Protein AF-B7B9P6-F1 (afdb_monomer_lite)

Radius of gyration: 25.32 Å; chains: 1; bounding box: 62×41×67 Å

Foldseek 3Di:
DPDCPDLLNQFPDKDKDKDFDADCPPDGGDTLDIDMDIDRHNDDDDPVVVCVPCVVVRCVCPPPNDDPDDFDKAKDKDKWFDQQFDADQAQRQFTQAGDDPGLCVVLPHGGGKGFQAKALFGRRDHPVQLVVLQVVLCVVCVVQFDPVQFAAHPVGRRGDTHGDPVCLVVLCVSLPPRSSSNRVLLGVCCDCSNPVVNPNKMWTFIDDPNDTDITIGRTDMDIDIDMDGD

pLDDT: mean 94.24, std 8.22, range [41.72, 98.62]

InterPro domains:
  IPR036034 PDZ superfamily [G3DSA:2.30.42.10] (94-151)
  IPR036034 PDZ superfamily [SSF50156] (81-135)
  IPR041489 PDZ domain 6 [PF17820] (95-131)

Sequence (230 aa):
FLNSMSAEAEAEYLLQFGFRLIDQRDVPGRILWECEANELLEDSYRLDEYARIHAPLMCMQYPYVKYQRNVPFKVNQKTYNYTGLSYDIDRMEQIADVDKNSPAYAAGLRPRDIVEKINDQKMNYTAEEFSSAYKGFITNTMKYRDPKTQFTDANGFRRCMFWDTFKYPQVADAIQKSGNKAAYSYLYYYAPYINPSGNNACTFDIKRGKNKMEIIVRPTIRRSVTVEVK

Structure (mmCIF, N/CA/C/O backbone):
data_AF-B7B9P6-F1
#
_entry.id   AF-B7B9P6-F1
#
loop_
_atom_site.group_PDB
_atom_site.id
_atom_site.type_symbol
_atom_site.label_atom_id
_atom_site.label_alt_id
_atom_site.label_comp_id
_atom_site.label_asym_id
_atom_site.label_entity_id
_atom_site.label_seq_id
_atom_site.pdbx_PDB_ins_code
_atom_site.Cartn_x
_atom_site.Cartn_y
_atom_site.Cartn_z
_atom_site.occupancy
_atom_site.B_iso_or_equiv
_atom_site.auth_seq_id
_atom_site.auth_comp_id
_atom_site.auth_asym_id
_atom_site.auth_atom_id
_atom_site.pdbx_PDB_model_num
ATOM 1 N N . PHE A 1 1 ? 33.823 19.425 -31.698 1.00 41.72 1 PHE A N 1
ATOM 2 C CA . PHE A 1 1 ? 33.997 19.732 -30.269 1.00 41.72 1 PHE A CA 1
ATOM 3 C C . PHE A 1 1 ? 32.646 19.558 -29.604 1.00 41.72 1 PHE A C 1
ATOM 5 O O . PHE A 1 1 ? 31.729 20.297 -29.939 1.00 41.72 1 PHE A O 1
ATOM 12 N N . LEU A 1 2 ? 32.491 18.503 -28.799 1.00 45.19 2 LEU A N 1
ATOM 13 C CA . LEU A 1 2 ? 31.266 18.251 -28.037 1.00 45.19 2 LEU A CA 1
ATOM 14 C C . LEU A 1 2 ? 31.095 19.369 -27.002 1.00 45.19 2 LEU A C 1
ATOM 16 O O . LEU A 1 2 ? 32.070 19.830 -26.411 1.00 45.19 2 LEU A O 1
ATOM 20 N N . ASN A 1 3 ? 29.865 19.851 -26.864 1.00 43.94 3 ASN A N 1
ATOM 21 C CA . ASN A 1 3 ? 29.506 20.941 -25.969 1.00 43.94 3 ASN A CA 1
ATOM 22 C C . ASN A 1 3 ? 29.810 20.507 -24.522 1.00 43.94 3 ASN A C 1
ATOM 24 O O . ASN A 1 3 ? 29.295 19.480 -24.078 1.00 43.94 3 ASN A O 1
ATOM 28 N N . SER A 1 4 ? 30.633 21.264 -23.792 1.00 52.75 4 SER A N 1
ATOM 29 C CA . SER A 1 4 ? 31.159 20.917 -22.455 1.00 52.75 4 SER A CA 1
ATOM 30 C C . SER A 1 4 ? 30.115 20.945 -21.322 1.00 52.75 4 SER A C 1
ATOM 32 O O . SER A 1 4 ? 30.475 21.050 -20.157 1.00 52.75 4 SER A O 1
ATOM 34 N N . MET A 1 5 ? 28.827 20.915 -21.667 1.00 55.34 5 MET A N 1
ATOM 35 C CA . MET A 1 5 ? 27.665 20.875 -20.769 1.00 55.34 5 MET A CA 1
ATOM 36 C C . MET A 1 5 ? 26.627 19.843 -21.251 1.00 55.34 5 MET A C 1
ATOM 38 O O . MET A 1 5 ? 25.428 19.999 -21.029 1.00 55.34 5 MET A O 1
ATOM 42 N N . SER A 1 6 ? 27.055 18.834 -22.011 1.00 65.88 6 SER A N 1
ATOM 43 C CA . SER A 1 6 ? 26.184 17.722 -22.404 1.00 65.88 6 SER A CA 1
ATOM 44 C C . SER A 1 6 ? 26.295 16.601 -21.374 1.00 65.88 6 SER A C 1
ATOM 46 O O . SER A 1 6 ? 27.388 16.340 -20.887 1.00 65.88 6 SER A O 1
ATOM 48 N N . ALA A 1 7 ? 25.188 15.915 -21.068 1.00 66.81 7 ALA A N 1
ATOM 49 C CA . ALA A 1 7 ? 25.194 14.742 -20.184 1.00 66.81 7 ALA A CA 1
ATOM 50 C C . ALA A 1 7 ? 26.175 13.651 -20.669 1.00 66.81 7 ALA A C 1
ATOM 52 O O . ALA A 1 7 ? 26.731 12.904 -19.876 1.00 66.81 7 ALA A O 1
ATOM 53 N N . GLU A 1 8 ? 26.442 13.606 -21.978 1.00 72.94 8 GLU A N 1
ATOM 54 C CA . GLU A 1 8 ? 27.458 12.746 -22.595 1.00 72.94 8 GLU A CA 1
ATOM 55 C C . GLU A 1 8 ? 28.895 13.102 -22.178 1.00 72.94 8 GLU A C 1
ATOM 57 O O . GLU A 1 8 ? 29.759 12.234 -22.192 1.00 72.94 8 GLU A O 1
ATOM 62 N N . ALA A 1 9 ? 29.168 14.360 -21.816 1.00 76.44 9 ALA A N 1
ATOM 63 C CA . ALA A 1 9 ? 30.475 14.806 -21.332 1.00 76.44 9 ALA A CA 1
ATOM 64 C C . ALA A 1 9 ? 30.681 14.548 -19.828 1.00 76.44 9 ALA A C 1
ATOM 66 O O . ALA A 1 9 ? 31.818 14.593 -19.365 1.00 76.44 9 ALA A O 1
ATOM 67 N N . GLU A 1 10 ? 29.599 14.303 -19.082 1.00 81.44 10 GLU A N 1
ATOM 68 C CA . GLU A 1 10 ? 29.623 13.974 -17.648 1.00 81.44 10 GLU A CA 1
ATOM 69 C C . GLU A 1 10 ? 29.669 12.457 -17.394 1.00 81.44 10 GLU A C 1
ATOM 71 O O . GLU A 1 10 ? 30.027 12.030 -16.301 1.00 81.44 10 GLU A O 1
ATOM 76 N N . ALA A 1 11 ? 29.342 11.638 -18.398 1.00 85.69 11 ALA A N 1
ATOM 77 C CA . ALA A 1 11 ? 29.362 10.184 -18.294 1.00 85.69 11 ALA A CA 1
ATOM 78 C C . ALA A 1 11 ? 30.788 9.626 -18.428 1.00 85.69 11 ALA A C 1
ATOM 80 O O . ALA A 1 11 ? 31.428 9.779 -19.470 1.00 85.69 11 ALA A O 1
ATOM 81 N N . GLU A 1 12 ? 31.271 8.922 -17.404 1.00 91.19 12 GLU A N 1
ATOM 82 C CA . GLU A 1 12 ? 32.561 8.222 -17.468 1.00 91.19 12 GLU A CA 1
ATOM 83 C C . GLU A 1 12 ? 32.474 6.933 -18.301 1.00 91.19 12 GLU A C 1
ATOM 85 O O . GLU A 1 12 ? 33.450 6.535 -18.943 1.00 91.19 12 GLU A O 1
ATOM 90 N N . TYR A 1 13 ? 31.298 6.292 -18.328 1.00 91.69 13 TYR A N 1
ATOM 91 C CA . TYR A 1 13 ? 31.066 5.034 -19.035 1.00 91.69 13 TYR A CA 1
ATOM 92 C C . TYR A 1 13 ? 29.800 5.085 -19.899 1.00 91.69 13 TYR A C 1
ATOM 94 O O . TYR A 1 13 ? 28.805 5.729 -19.564 1.00 91.69 13 TYR A O 1
ATOM 102 N N . LEU A 1 14 ? 29.831 4.335 -21.003 1.00 94.06 14 LEU A N 1
ATOM 103 C CA . LEU A 1 14 ? 28.687 4.094 -21.881 1.00 94.06 14 LEU A CA 1
ATOM 104 C C . LEU A 1 14 ? 28.316 2.612 -21.820 1.00 94.06 14 LEU A C 1
ATOM 106 O O . LEU A 1 14 ? 29.174 1.753 -22.047 1.00 94.06 14 LEU A O 1
ATOM 110 N N . LEU A 1 15 ? 27.046 2.307 -21.550 1.00 95.31 15 LEU A N 1
ATOM 111 C CA . LEU A 1 15 ? 26.526 0.939 -21.572 1.00 95.31 15 LEU A CA 1
ATOM 112 C C . LEU A 1 15 ? 25.475 0.801 -22.669 1.00 95.31 15 LEU A C 1
ATOM 114 O O . LEU A 1 15 ? 24.472 1.507 -22.674 1.00 95.31 15 LEU A O 1
ATOM 118 N N . GLN A 1 16 ? 25.695 -0.153 -23.574 1.00 96.62 16 GLN A N 1
ATOM 119 C CA . GLN A 1 16 ? 24.722 -0.556 -24.585 1.00 96.62 16 GLN A CA 1
ATOM 120 C C . GLN A 1 16 ? 24.288 -2.000 -24.325 1.00 96.62 16 GLN A C 1
ATOM 122 O O . GLN A 1 16 ? 25.118 -2.904 -24.203 1.00 96.62 16 GLN A O 1
ATOM 127 N N . PHE A 1 17 ? 22.979 -2.222 -24.255 1.00 97.50 17 PHE A N 1
ATOM 128 C CA . PHE A 1 17 ? 22.387 -3.549 -24.116 1.00 97.50 17 PHE A CA 1
ATOM 129 C C . PHE A 1 17 ? 21.181 -3.679 -25.038 1.00 97.50 17 PHE A C 1
ATOM 131 O O . PHE A 1 17 ? 20.238 -2.901 -24.950 1.00 97.50 17 PHE A O 1
ATOM 138 N N . GLY A 1 18 ? 21.171 -4.695 -25.896 1.00 96.81 18 GLY A N 1
ATOM 139 C CA . GLY A 1 18 ? 20.055 -4.926 -26.800 1.00 96.81 18 GLY A CA 1
ATOM 140 C C . GLY A 1 18 ? 19.931 -6.378 -27.219 1.00 96.81 18 GLY A C 1
ATOM 141 O O . GLY A 1 18 ? 20.883 -7.157 -27.143 1.00 96.81 18 GLY A O 1
ATOM 142 N N . PHE A 1 19 ? 18.735 -6.748 -27.661 1.00 96.50 19 PHE A N 1
ATOM 143 C CA . PHE A 1 19 ? 18.470 -8.067 -28.219 1.00 96.50 19 PHE A CA 1
ATOM 144 C C . PHE A 1 19 ? 17.444 -7.994 -29.350 1.00 96.50 19 PHE A C 1
ATOM 146 O O . PHE A 1 19 ? 16.603 -7.094 -29.420 1.00 96.50 19 PHE A O 1
ATOM 153 N N . ARG A 1 20 ? 17.544 -8.968 -30.257 1.00 97.56 20 ARG A N 1
ATOM 154 C CA . ARG A 1 20 ? 16.739 -9.077 -31.475 1.00 97.56 20 ARG A CA 1
ATOM 155 C C . ARG A 1 20 ? 16.016 -10.411 -31.493 1.00 97.56 20 ARG A C 1
ATOM 157 O O . ARG A 1 20 ? 16.624 -11.452 -31.252 1.00 97.56 20 ARG A O 1
ATOM 164 N N . LEU A 1 21 ? 14.737 -10.382 -31.841 1.00 96.88 21 LEU A N 1
ATOM 165 C CA . LEU A 1 21 ? 13.959 -11.569 -32.168 1.00 96.88 21 LEU A CA 1
ATOM 166 C C . LEU A 1 21 ? 13.953 -11.717 -33.688 1.00 96.88 21 LEU A C 1
ATOM 168 O O . LEU A 1 21 ? 13.387 -10.884 -34.396 1.00 96.88 21 LEU A O 1
ATOM 172 N N . ILE A 1 22 ? 14.624 -12.753 -34.187 1.00 97.75 22 ILE A N 1
ATOM 173 C CA . ILE A 1 22 ? 14.831 -12.981 -35.619 1.00 97.75 22 ILE A CA 1
ATOM 174 C C . ILE A 1 22 ? 13.954 -14.149 -36.061 1.00 97.75 22 ILE A C 1
ATOM 176 O O . ILE A 1 22 ? 14.015 -15.233 -35.483 1.00 97.75 22 ILE A O 1
ATOM 180 N N . ASP A 1 23 ? 13.157 -13.930 -37.098 1.00 97.38 23 ASP A N 1
ATOM 181 C CA . ASP A 1 23 ? 12.345 -14.954 -37.738 1.00 97.38 23 ASP A CA 1
ATOM 182 C C . ASP A 1 23 ? 13.239 -16.031 -38.364 1.00 97.38 23 ASP A C 1
ATOM 184 O O . ASP A 1 23 ? 14.187 -15.730 -39.090 1.00 97.38 23 ASP A O 1
ATOM 188 N N . GLN A 1 24 ? 12.933 -17.290 -38.067 1.00 96.44 24 GLN A N 1
ATOM 189 C CA . GLN A 1 24 ? 13.603 -18.463 -38.635 1.00 96.44 24 GLN A CA 1
ATOM 190 C C . GLN A 1 24 ? 12.641 -19.348 -39.437 1.00 96.44 24 GLN A C 1
ATOM 192 O O . GLN A 1 24 ? 13.076 -20.341 -40.014 1.00 96.44 24 GLN A O 1
ATOM 197 N N . ARG A 1 25 ? 11.339 -19.028 -39.455 1.00 95.94 25 ARG A N 1
ATOM 198 C CA . ARG A 1 25 ? 10.294 -19.894 -40.014 1.00 95.94 25 ARG A CA 1
ATOM 199 C C . ARG A 1 25 ? 9.668 -19.304 -41.268 1.00 95.94 25 ARG A C 1
ATOM 201 O O . ARG A 1 25 ? 9.683 -19.961 -42.301 1.00 95.94 25 ARG A O 1
ATOM 208 N N . ASP A 1 26 ? 9.088 -18.110 -41.164 1.00 96.25 26 ASP A N 1
ATOM 209 C CA . ASP A 1 26 ? 8.240 -17.567 -42.232 1.00 96.25 26 ASP A CA 1
ATOM 210 C C . ASP A 1 26 ? 9.086 -16.777 -43.236 1.00 96.25 26 ASP A C 1
ATOM 212 O O . ASP A 1 26 ? 8.999 -16.989 -44.444 1.00 96.25 26 ASP A O 1
ATOM 216 N N . VAL A 1 27 ? 9.952 -15.896 -42.730 1.00 96.62 27 VAL A N 1
ATOM 217 C CA . VAL A 1 27 ? 10.956 -15.169 -43.515 1.00 96.62 27 VAL A CA 1
ATOM 218 C C . VAL A 1 27 ? 12.298 -15.228 -42.774 1.00 96.62 27 VAL A C 1
ATOM 220 O O . VAL A 1 27 ? 12.587 -14.335 -41.973 1.00 96.62 27 VAL A O 1
ATOM 223 N N . PRO A 1 28 ? 13.128 -16.265 -43.011 1.00 95.88 28 PRO A N 1
ATOM 224 C CA . PRO A 1 28 ? 14.412 -16.425 -42.332 1.00 95.88 28 PRO A CA 1
ATOM 225 C C . PRO A 1 28 ? 15.294 -15.171 -42.414 1.00 95.88 28 PRO A C 1
ATOM 227 O O . PRO A 1 28 ? 15.544 -14.641 -43.495 1.00 95.88 28 PRO A O 1
ATOM 230 N N . GLY A 1 29 ? 15.759 -14.689 -41.260 1.00 95.38 29 GLY A N 1
ATOM 231 C CA . GLY A 1 29 ? 16.620 -13.506 -41.139 1.00 95.38 29 GLY A CA 1
ATOM 232 C C . GLY A 1 29 ? 15.883 -12.176 -40.933 1.00 95.38 29 GLY A C 1
ATOM 233 O O . GLY A 1 29 ? 16.527 -11.178 -40.609 1.00 95.38 29 GLY A O 1
ATOM 234 N N . ARG A 1 30 ? 14.548 -12.132 -41.054 1.00 97.62 30 ARG A N 1
ATOM 235 C CA . ARG A 1 30 ? 13.759 -10.924 -40.756 1.00 97.62 30 ARG A CA 1
ATOM 236 C C . ARG A 1 30 ? 13.767 -10.629 -39.253 1.00 97.62 30 ARG A C 1
ATOM 238 O O . ARG A 1 30 ? 13.403 -11.485 -38.453 1.00 97.62 30 ARG A O 1
ATOM 245 N N . ILE A 1 31 ? 14.103 -9.401 -38.863 1.00 97.12 31 ILE A N 1
ATOM 246 C CA . ILE A 1 31 ? 13.947 -8.937 -37.475 1.00 97.12 31 ILE A CA 1
ATOM 247 C C . ILE A 1 31 ? 12.455 -8.695 -37.217 1.00 97.12 31 ILE A C 1
ATOM 249 O O . ILE A 1 31 ? 11.840 -7.849 -37.862 1.00 97.12 31 ILE A O 1
ATOM 253 N N . LEU A 1 32 ? 11.871 -9.455 -36.293 1.00 96.50 32 LEU A N 1
ATOM 254 C CA . LEU A 1 32 ? 10.473 -9.308 -35.875 1.00 96.50 32 LEU A CA 1
ATOM 255 C C . LEU A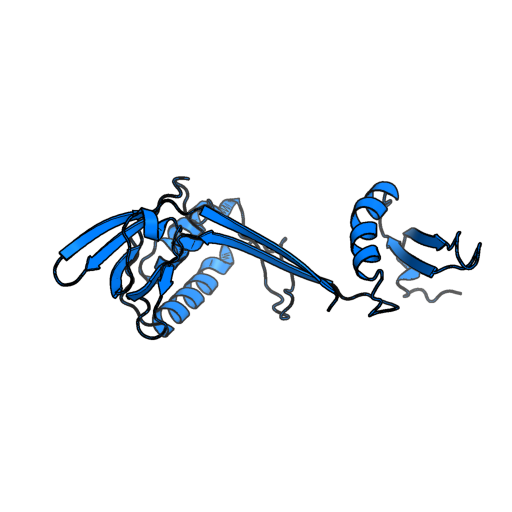 1 32 ? 10.316 -8.203 -34.835 1.00 96.50 32 LEU A C 1
ATOM 257 O O . LEU A 1 32 ? 9.322 -7.483 -34.828 1.00 96.50 32 LEU A O 1
ATOM 261 N N . TRP A 1 33 ? 11.294 -8.097 -33.940 1.00 97.50 33 TRP A N 1
ATOM 262 C CA . TRP A 1 33 ? 11.318 -7.122 -32.862 1.00 97.50 33 TRP A CA 1
ATOM 263 C C . TRP A 1 33 ? 12.757 -6.915 -32.397 1.00 97.50 33 TRP A C 1
ATOM 265 O O . TRP A 1 33 ? 13.551 -7.858 -32.356 1.00 97.50 33 TRP A O 1
ATOM 275 N N . GLU A 1 34 ? 13.083 -5.685 -32.036 1.00 96.94 34 GLU A N 1
ATOM 276 C CA . GLU A 1 34 ? 14.373 -5.281 -31.493 1.00 96.94 34 GLU A CA 1
ATOM 277 C C . GLU A 1 34 ? 14.123 -4.290 -30.363 1.00 96.94 34 GLU A C 1
ATOM 279 O O . GLU A 1 34 ? 13.230 -3.444 -30.452 1.00 96.94 34 GLU A O 1
ATOM 284 N N . CYS A 1 35 ? 14.922 -4.389 -29.308 1.00 97.19 35 CYS A N 1
ATOM 285 C CA . CYS A 1 35 ? 14.985 -3.368 -28.279 1.00 97.19 35 CYS A CA 1
ATOM 286 C C . CYS A 1 35 ? 16.429 -3.196 -27.837 1.00 97.19 35 CYS A C 1
ATOM 288 O O . CYS A 1 35 ? 17.149 -4.174 -27.629 1.00 97.19 35 CYS A O 1
ATOM 290 N N . GLU A 1 36 ? 16.821 -1.938 -27.699 1.00 97.25 36 GLU A N 1
ATOM 291 C CA . GLU A 1 36 ? 18.154 -1.516 -27.315 1.00 97.25 36 GLU A CA 1
ATOM 292 C C . GLU A 1 36 ? 18.030 -0.414 -26.263 1.00 97.25 36 GLU A C 1
ATOM 294 O O . GLU A 1 36 ? 17.230 0.514 -26.407 1.00 97.25 36 GLU A O 1
ATOM 299 N N . ALA A 1 37 ? 18.811 -0.544 -25.200 1.00 96.06 37 ALA A N 1
ATOM 300 C CA . ALA A 1 37 ? 19.010 0.451 -24.168 1.00 96.06 37 ALA A CA 1
ATOM 301 C C . ALA A 1 37 ? 20.433 1.005 -24.285 1.00 96.06 37 ALA A C 1
ATOM 303 O O . ALA A 1 37 ? 21.389 0.248 -24.473 1.00 96.06 37 ALA A O 1
ATOM 304 N N . ASN A 1 38 ? 20.544 2.326 -24.178 1.00 95.44 38 ASN A N 1
ATOM 305 C CA . ASN A 1 38 ? 21.799 3.063 -24.201 1.00 95.44 38 ASN A CA 1
ATOM 306 C C . ASN A 1 38 ? 21.829 3.950 -22.958 1.00 95.44 38 ASN A C 1
ATOM 308 O O . ASN A 1 38 ? 20.969 4.820 -22.816 1.00 95.44 38 ASN A O 1
ATOM 312 N N . GLU A 1 39 ? 22.792 3.711 -22.076 1.00 94.25 39 GLU A N 1
ATOM 313 C CA . GLU A 1 39 ? 22.904 4.380 -20.783 1.00 94.25 39 GLU A CA 1
ATOM 314 C C . GLU A 1 39 ? 24.204 5.167 -20.673 1.00 94.25 39 GLU A C 1
ATOM 316 O O . GLU A 1 39 ? 25.273 4.722 -21.105 1.00 94.25 39 GLU A O 1
ATOM 321 N N . LEU A 1 40 ? 24.080 6.324 -20.032 1.00 94.31 40 LEU A N 1
ATOM 322 C CA . LEU A 1 40 ? 25.178 7.168 -19.587 1.00 94.31 40 LEU A CA 1
ATOM 323 C C . LEU A 1 40 ? 25.412 6.872 -18.102 1.00 94.31 40 LEU A C 1
ATOM 325 O O . LEU A 1 40 ? 24.483 7.008 -17.306 1.00 94.31 40 LEU A O 1
ATOM 329 N N . LEU A 1 41 ? 26.615 6.431 -17.733 1.00 91.81 41 LEU A N 1
ATOM 330 C CA . LEU A 1 41 ? 26.921 5.952 -16.383 1.00 91.81 41 LEU A CA 1
ATOM 331 C C . LEU A 1 41 ? 28.060 6.752 -15.739 1.00 91.81 41 LEU A C 1
ATOM 333 O O . LEU A 1 41 ? 29.060 7.060 -16.388 1.00 91.81 41 LEU A O 1
ATOM 337 N N . GLU A 1 42 ? 27.914 7.029 -14.443 1.00 90.81 42 GLU A N 1
ATOM 338 C CA . GLU A 1 42 ? 28.955 7.632 -13.596 1.00 90.81 42 GLU A CA 1
ATOM 339 C C . GLU A 1 42 ? 29.961 6.578 -13.104 1.00 90.81 42 GLU A C 1
ATOM 341 O O . GLU A 1 42 ? 31.157 6.831 -13.069 1.00 90.81 42 GLU A O 1
ATOM 346 N N . ASP A 1 43 ? 29.487 5.366 -12.795 1.00 91.50 43 ASP A N 1
ATOM 347 C CA . ASP A 1 43 ? 30.296 4.270 -12.260 1.00 91.50 43 ASP A CA 1
ATOM 348 C C . ASP A 1 43 ? 30.298 3.046 -13.186 1.00 91.50 43 ASP A C 1
ATOM 350 O O . ASP A 1 43 ? 29.376 2.811 -13.974 1.00 91.50 43 ASP A O 1
ATOM 354 N N . SER A 1 44 ? 31.317 2.196 -13.031 1.00 92.38 44 SER A N 1
ATOM 355 C CA . SER A 1 44 ? 31.362 0.889 -13.690 1.00 92.38 44 SER A CA 1
ATOM 356 C C . SER A 1 44 ? 30.172 0.018 -13.271 1.00 92.38 44 SER A C 1
ATOM 358 O O . SER A 1 44 ? 29.910 -0.174 -12.082 1.00 92.38 44 SER A O 1
ATOM 360 N N . TYR A 1 45 ? 29.471 -0.549 -14.256 1.00 94.75 45 TYR A N 1
ATOM 361 C CA . TYR A 1 45 ? 28.270 -1.354 -14.048 1.00 94.75 45 TYR A CA 1
ATOM 362 C C . TYR A 1 45 ? 28.349 -2.666 -14.824 1.00 94.75 45 TYR A C 1
ATOM 364 O O . TYR A 1 45 ? 28.715 -2.697 -16.002 1.00 94.75 45 TYR A O 1
ATOM 372 N N . ARG A 1 46 ? 27.997 -3.782 -14.180 1.00 96.38 46 ARG A N 1
ATOM 373 C CA . ARG A 1 46 ? 28.095 -5.089 -14.829 1.00 96.38 46 ARG A CA 1
ATOM 374 C C . ARG A 1 46 ? 26.927 -5.319 -15.784 1.00 96.38 46 ARG A C 1
ATOM 376 O O . ARG A 1 46 ? 25.759 -5.198 -15.414 1.00 96.38 46 ARG A O 1
ATOM 383 N N . LEU A 1 47 ? 27.241 -5.721 -17.015 1.00 95.44 47 LEU A N 1
ATOM 384 C CA . LEU A 1 47 ? 26.235 -5.944 -18.056 1.00 95.44 47 LEU A CA 1
ATOM 385 C C . LEU A 1 47 ? 25.254 -7.080 -17.711 1.00 95.44 47 LEU A C 1
ATOM 387 O O . LEU A 1 47 ? 24.087 -7.015 -18.088 1.00 95.44 47 LEU A O 1
ATOM 391 N N . ASP A 1 48 ? 25.697 -8.107 -16.981 1.00 96.00 48 ASP A N 1
ATOM 392 C CA . ASP A 1 48 ? 24.842 -9.218 -16.544 1.00 96.00 48 ASP A CA 1
ATOM 393 C C . ASP A 1 48 ? 23.797 -8.777 -15.507 1.00 96.00 48 ASP A C 1
ATOM 395 O O . ASP A 1 48 ? 22.626 -9.155 -15.604 1.00 96.00 48 ASP A O 1
ATOM 399 N N . GLU A 1 49 ? 24.183 -7.925 -14.558 1.00 95.94 49 GLU A N 1
ATOM 400 C CA . GLU A 1 49 ? 23.261 -7.293 -13.608 1.00 95.94 49 GLU A CA 1
ATOM 401 C C . GLU A 1 49 ? 22.286 -6.349 -14.319 1.00 95.94 49 GLU A C 1
ATOM 403 O O . GLU A 1 49 ? 21.079 -6.400 -14.056 1.00 95.94 49 GLU A O 1
ATOM 408 N N . TYR A 1 50 ? 22.779 -5.564 -15.284 1.00 96.62 50 TYR A N 1
ATOM 409 C CA . TYR A 1 50 ? 21.942 -4.673 -16.088 1.00 96.62 50 TYR A CA 1
ATOM 410 C C . TYR A 1 50 ? 20.882 -5.464 -16.854 1.00 96.62 50 TYR A C 1
ATOM 412 O O . TYR A 1 50 ? 19.688 -5.182 -16.732 1.00 96.62 50 TYR A O 1
ATOM 420 N N . ALA A 1 51 ? 21.294 -6.507 -17.578 1.00 96.50 51 ALA A N 1
ATOM 421 C CA . ALA A 1 51 ? 20.394 -7.371 -18.332 1.00 96.50 51 ALA A CA 1
ATOM 422 C C . ALA A 1 51 ? 19.349 -8.038 -17.424 1.00 96.50 51 ALA A C 1
ATOM 424 O O . ALA A 1 51 ? 18.172 -8.102 -17.782 1.00 96.50 51 ALA A O 1
ATOM 425 N N . ARG A 1 52 ? 19.743 -8.484 -16.222 1.00 96.62 52 ARG A N 1
ATOM 426 C CA . ARG A 1 52 ? 18.835 -9.123 -15.254 1.00 96.62 52 ARG A CA 1
ATOM 427 C C . ARG A 1 52 ? 17.682 -8.213 -14.827 1.00 96.62 52 ARG A C 1
ATOM 429 O O . ARG A 1 52 ? 16.579 -8.707 -14.601 1.00 96.62 52 ARG A O 1
ATOM 436 N N . ILE A 1 53 ? 17.938 -6.913 -14.704 1.00 94.75 53 ILE A N 1
ATOM 437 C CA . ILE A 1 53 ? 16.945 -5.915 -14.285 1.00 94.75 53 ILE A CA 1
ATOM 438 C C . ILE A 1 53 ? 16.131 -5.412 -15.485 1.00 94.75 53 ILE A C 1
ATOM 440 O O . ILE A 1 53 ? 14.905 -5.326 -15.400 1.00 94.75 53 ILE A O 1
ATOM 444 N N . HIS A 1 54 ? 16.791 -5.111 -16.607 1.00 96.38 54 HIS A N 1
ATOM 445 C CA . HIS A 1 54 ? 16.182 -4.383 -17.724 1.00 96.38 54 HIS A CA 1
ATOM 446 C C . HIS A 1 54 ? 15.541 -5.290 -18.773 1.00 96.38 54 HIS A C 1
ATOM 448 O O . HIS A 1 54 ? 14.526 -4.900 -19.345 1.00 96.38 54 HIS A O 1
ATOM 454 N N . ALA A 1 55 ? 16.036 -6.514 -18.997 1.00 96.75 55 ALA A N 1
ATOM 455 C CA . ALA A 1 55 ? 15.438 -7.408 -19.994 1.00 96.75 55 ALA A CA 1
ATOM 456 C C . ALA A 1 55 ? 13.943 -7.696 -19.725 1.00 96.75 55 ALA A C 1
ATOM 458 O O . ALA A 1 55 ? 13.158 -7.606 -20.671 1.00 96.75 55 ALA A O 1
ATOM 459 N N . PRO A 1 56 ? 13.485 -7.945 -18.475 1.00 96.94 56 PRO A N 1
ATOM 460 C CA . PRO A 1 56 ? 12.054 -8.063 -18.188 1.00 96.94 56 PRO A CA 1
ATOM 461 C C . PRO A 1 56 ? 11.253 -6.801 -18.539 1.00 96.94 56 PRO A C 1
ATOM 463 O O . PRO A 1 56 ? 10.148 -6.918 -19.064 1.00 96.94 56 PRO A O 1
ATOM 466 N N . LEU A 1 57 ? 11.807 -5.608 -18.290 1.00 96.31 57 LEU A N 1
ATOM 467 C CA . LEU A 1 57 ? 11.162 -4.326 -18.600 1.00 96.31 57 LEU A CA 1
ATOM 468 C C . LEU A 1 57 ? 11.083 -4.084 -20.113 1.00 96.31 57 LEU A C 1
ATOM 470 O O . LEU A 1 57 ? 10.030 -3.702 -20.618 1.00 96.31 57 LEU A O 1
ATOM 474 N N . MET A 1 58 ? 12.162 -4.369 -20.849 1.00 96.00 58 MET A N 1
ATOM 475 C CA . MET A 1 58 ? 12.208 -4.297 -22.316 1.00 96.00 58 MET A CA 1
ATOM 476 C C . MET A 1 58 ? 11.163 -5.232 -22.941 1.00 96.00 58 MET A C 1
ATOM 478 O O . MET A 1 58 ? 10.407 -4.831 -23.828 1.00 96.00 58 MET A O 1
ATOM 482 N N . CYS A 1 59 ? 11.045 -6.456 -22.416 1.00 96.75 59 CYS A N 1
ATOM 483 C CA . CYS A 1 59 ? 10.072 -7.449 -22.872 1.00 96.75 59 CYS A CA 1
ATOM 484 C C . CYS A 1 59 ? 8.606 -7.071 -22.600 1.00 96.75 59 CYS A C 1
ATOM 486 O O . CYS A 1 59 ? 7.729 -7.649 -23.238 1.00 96.75 59 CYS A O 1
ATOM 488 N N . MET A 1 60 ? 8.299 -6.096 -21.730 1.00 96.44 60 MET A N 1
ATOM 489 C CA . MET A 1 60 ? 6.909 -5.647 -21.513 1.00 96.44 60 MET A CA 1
ATOM 490 C C . MET A 1 60 ? 6.270 -5.017 -22.761 1.00 96.44 60 MET A C 1
ATOM 492 O O . MET A 1 60 ? 5.050 -4.874 -22.813 1.00 96.44 60 MET A O 1
ATOM 496 N N . GLN A 1 61 ? 7.076 -4.638 -23.757 1.00 94.94 61 GLN A N 1
ATOM 497 C CA . GLN A 1 61 ? 6.606 -4.109 -25.040 1.00 94.94 61 GLN A CA 1
ATOM 498 C C . GLN A 1 61 ? 6.543 -5.152 -26.158 1.00 94.94 61 GLN A C 1
ATOM 500 O O . GLN A 1 61 ? 6.184 -4.820 -27.287 1.00 94.94 61 GLN A O 1
ATOM 505 N N . TYR A 1 62 ? 6.872 -6.412 -25.871 1.00 95.06 62 TYR A N 1
ATOM 506 C CA . TYR A 1 62 ? 6.643 -7.509 -26.799 1.00 95.06 62 TYR A CA 1
ATOM 507 C C . TYR A 1 62 ? 5.378 -8.289 -26.401 1.00 95.06 62 TYR A C 1
ATOM 509 O O . TYR A 1 62 ? 5.204 -8.618 -25.229 1.00 95.06 62 TYR A O 1
ATOM 517 N N . PRO A 1 63 ? 4.485 -8.635 -27.344 1.00 95.12 63 PRO A N 1
ATOM 518 C CA . PRO A 1 63 ? 4.475 -8.242 -28.756 1.00 95.12 63 PRO A CA 1
ATOM 519 C C . PRO A 1 63 ? 3.841 -6.858 -28.997 1.00 95.12 63 PRO A C 1
ATOM 521 O O . PRO A 1 63 ? 3.801 -6.391 -30.133 1.00 95.12 63 PRO A O 1
ATOM 524 N N . TYR A 1 64 ? 3.301 -6.218 -27.955 1.00 94.31 64 TYR A N 1
ATOM 525 C CA . TYR A 1 64 ? 2.524 -4.986 -28.073 1.00 94.31 64 TYR A CA 1
ATOM 526 C C . TYR A 1 64 ? 3.370 -3.740 -27.785 1.00 94.31 64 TYR A C 1
ATOM 528 O O . TYR A 1 64 ? 3.464 -3.274 -26.647 1.00 94.31 64 TYR A O 1
ATOM 536 N N . VAL A 1 65 ? 3.974 -3.193 -28.839 1.00 94.12 65 VAL A N 1
ATOM 537 C CA . VAL A 1 65 ? 4.802 -1.986 -28.752 1.00 94.12 65 VAL A CA 1
ATOM 538 C C . VAL A 1 65 ? 3.906 -0.752 -28.670 1.00 94.12 65 VAL A C 1
ATOM 540 O O . VAL A 1 65 ? 3.177 -0.445 -29.612 1.00 94.12 65 VAL A O 1
ATOM 543 N N . LYS A 1 66 ? 3.986 -0.018 -27.557 1.00 94.00 66 LYS A N 1
ATOM 544 C CA . LYS A 1 66 ? 3.304 1.276 -27.374 1.00 94.00 66 LYS A CA 1
ATOM 545 C C . LYS A 1 66 ? 4.241 2.463 -27.587 1.00 94.00 66 LYS A C 1
ATOM 547 O O . LYS A 1 66 ? 3.828 3.491 -28.114 1.00 94.00 66 LYS A O 1
ATOM 552 N N . TYR A 1 67 ? 5.495 2.322 -27.168 1.00 94.38 67 TYR A N 1
ATOM 553 C CA . TYR A 1 67 ? 6.501 3.376 -27.147 1.00 94.38 67 TYR A CA 1
ATOM 554 C C . TYR A 1 67 ? 7.769 2.908 -27.854 1.00 94.38 67 TYR A C 1
ATOM 556 O O . TYR A 1 67 ? 8.323 1.865 -27.530 1.00 94.38 67 TYR A O 1
ATOM 564 N N . GLN A 1 68 ? 8.270 3.700 -28.798 1.00 91.12 68 GLN A N 1
ATOM 565 C CA . GLN A 1 68 ? 9.529 3.395 -29.492 1.00 91.12 68 GLN A CA 1
ATOM 566 C C . GLN A 1 68 ? 10.758 3.979 -28.783 1.00 91.12 68 GLN A C 1
ATOM 568 O O . GLN A 1 68 ? 11.880 3.568 -29.053 1.00 91.12 68 GLN A O 1
ATOM 573 N N . ARG A 1 69 ? 10.555 4.964 -27.901 1.00 92.25 69 ARG A N 1
ATOM 574 C CA . ARG A 1 69 ? 11.601 5.654 -27.137 1.00 92.25 69 ARG A CA 1
ATOM 575 C C . ARG A 1 69 ? 11.076 5.983 -25.744 1.00 92.25 69 ARG A C 1
ATOM 577 O O . ARG A 1 69 ? 9.877 6.216 -25.604 1.00 92.25 69 ARG A O 1
ATOM 584 N N . ASN A 1 70 ? 11.972 6.048 -24.758 1.00 91.88 70 ASN A N 1
ATOM 585 C CA . ASN A 1 70 ? 11.709 6.525 -23.393 1.00 91.88 70 ASN A CA 1
ATOM 586 C C . ASN A 1 70 ? 10.429 5.937 -22.778 1.00 91.88 70 ASN A C 1
ATOM 588 O O . ASN A 1 70 ? 9.458 6.651 -22.531 1.00 91.88 70 ASN A O 1
ATOM 592 N N . VAL A 1 71 ? 10.420 4.620 -22.571 1.00 94.12 71 VAL A N 1
ATOM 593 C CA . VAL A 1 71 ? 9.237 3.881 -22.110 1.00 94.12 71 VAL A CA 1
ATOM 594 C C . VAL A 1 71 ? 8.875 4.290 -20.676 1.00 94.12 71 VAL A C 1
ATOM 596 O O . VAL A 1 71 ? 9.666 4.059 -19.760 1.00 94.12 71 VAL A O 1
ATOM 599 N N . PRO A 1 72 ? 7.690 4.877 -20.437 1.00 94.25 72 PRO A N 1
ATOM 600 C CA . PRO A 1 72 ? 7.277 5.254 -19.096 1.00 94.25 72 PRO A CA 1
ATOM 601 C C . PRO A 1 72 ? 6.744 4.042 -18.328 1.00 94.25 72 PRO A C 1
ATOM 603 O O . PRO A 1 72 ? 5.738 3.438 -18.709 1.00 94.25 72 PRO A O 1
ATOM 606 N N . PHE A 1 73 ? 7.363 3.745 -17.187 1.00 93.69 73 PHE A N 1
ATOM 607 C CA . PHE A 1 73 ? 6.880 2.736 -16.248 1.00 93.69 73 PHE A CA 1
ATOM 608 C C . PHE A 1 73 ? 6.235 3.383 -15.025 1.00 93.69 73 PHE A C 1
ATOM 610 O O . PHE A 1 73 ? 6.659 4.436 -14.543 1.00 93.69 73 PHE A O 1
ATOM 617 N N . LYS A 1 74 ? 5.209 2.727 -14.486 1.00 93.62 74 LYS A N 1
ATOM 618 C CA . LYS A 1 74 ? 4.636 3.048 -13.181 1.00 93.62 74 LYS A CA 1
ATOM 619 C C . LYS A 1 74 ? 4.655 1.806 -12.309 1.00 93.62 74 LYS A C 1
ATOM 621 O O . LYS A 1 74 ? 4.143 0.756 -12.686 1.00 93.62 74 LYS A O 1
ATOM 626 N N . VAL A 1 75 ? 5.245 1.951 -11.128 1.00 92.81 75 VAL A N 1
ATOM 627 C CA . VAL A 1 75 ? 5.295 0.903 -10.112 1.00 92.81 75 VAL A CA 1
ATOM 628 C C . VAL A 1 75 ? 4.299 1.254 -9.016 1.00 92.81 75 VAL A C 1
ATOM 630 O O . VAL A 1 75 ? 4.347 2.343 -8.445 1.00 92.81 75 VAL A O 1
ATOM 633 N N . ASN A 1 76 ? 3.383 0.338 -8.726 1.00 92.38 76 ASN A N 1
ATOM 634 C CA . ASN A 1 76 ? 2.450 0.447 -7.616 1.00 92.38 76 ASN A CA 1
ATOM 635 C C . ASN A 1 76 ? 2.675 -0.720 -6.661 1.00 92.38 76 ASN A C 1
ATOM 637 O O . ASN A 1 76 ? 2.488 -1.879 -7.031 1.00 92.38 76 ASN A O 1
ATOM 641 N N . GLN A 1 77 ? 3.069 -0.411 -5.430 1.00 93.69 77 GLN A N 1
ATOM 642 C CA . GLN A 1 77 ? 3.274 -1.395 -4.380 1.00 93.69 77 GLN A CA 1
ATOM 643 C C . GLN A 1 77 ? 2.336 -1.107 -3.213 1.00 93.69 77 GLN A C 1
ATOM 645 O O . GLN A 1 77 ? 2.266 0.012 -2.708 1.00 93.69 77 GLN A O 1
ATOM 650 N N . LYS A 1 78 ? 1.640 -2.143 -2.743 1.00 95.00 78 LYS A N 1
ATOM 651 C CA . LYS A 1 78 ? 0.762 -2.059 -1.576 1.00 95.00 78 LYS A CA 1
ATOM 652 C C . LYS A 1 78 ? 0.929 -3.297 -0.711 1.00 95.00 78 LYS A C 1
ATOM 654 O O . LYS A 1 78 ? 0.878 -4.421 -1.204 1.00 95.00 78 LYS A O 1
ATOM 659 N N . THR A 1 79 ? 1.126 -3.082 0.585 1.00 97.38 79 THR A N 1
ATOM 660 C CA . THR A 1 79 ? 1.131 -4.138 1.602 1.00 97.38 79 THR A CA 1
ATOM 661 C C . THR A 1 79 ? 0.236 -3.704 2.748 1.00 97.38 79 THR A C 1
ATOM 663 O O . THR A 1 79 ? 0.327 -2.556 3.166 1.00 97.38 79 THR A O 1
ATOM 666 N N . TYR A 1 80 ? -0.646 -4.583 3.217 1.00 98.12 80 TYR A N 1
ATOM 667 C CA . TYR A 1 80 ? -1.553 -4.291 4.327 1.00 98.12 80 TYR A CA 1
ATOM 668 C C . TYR A 1 80 ? -2.044 -5.580 4.999 1.00 98.12 80 TYR A C 1
ATOM 670 O O . TYR A 1 80 ? -2.078 -6.653 4.387 1.00 98.12 80 TYR A O 1
ATOM 678 N N . ASN A 1 81 ? -2.449 -5.467 6.260 1.00 98.38 81 ASN A N 1
ATOM 679 C CA . ASN A 1 81 ? -3.224 -6.471 6.974 1.00 98.38 81 ASN A CA 1
ATOM 680 C C . ASN A 1 81 ? -4.632 -6.534 6.387 1.00 98.38 81 ASN A C 1
ATOM 682 O O . ASN A 1 81 ? -5.407 -5.585 6.483 1.00 98.38 81 ASN A O 1
ATOM 686 N N . TYR A 1 82 ? -4.968 -7.674 5.800 1.00 98.38 82 TYR A N 1
ATOM 687 C CA . TYR A 1 82 ? -6.287 -7.949 5.263 1.00 98.38 82 TYR A CA 1
ATOM 688 C C . TYR A 1 82 ? -7.099 -8.780 6.256 1.00 98.38 82 TYR A C 1
ATOM 690 O O . TYR A 1 82 ? -6.717 -9.899 6.611 1.00 98.38 82 TYR A O 1
ATOM 698 N N . THR A 1 83 ? -8.233 -8.224 6.679 1.00 98.44 83 THR A N 1
ATOM 699 C CA . THR A 1 83 ? -9.248 -8.905 7.493 1.00 98.44 83 THR A CA 1
ATOM 700 C C . THR A 1 83 ? -10.459 -9.339 6.670 1.00 98.44 83 THR A C 1
ATOM 702 O O . THR A 1 83 ? -11.122 -10.284 7.074 1.00 98.44 83 THR A O 1
ATOM 705 N N . GLY A 1 84 ? -10.722 -8.696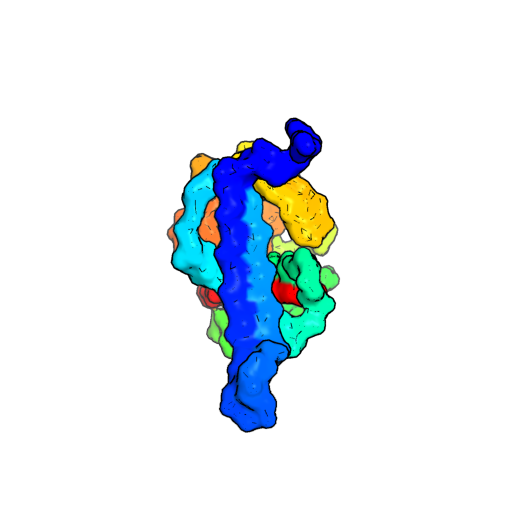 5.523 1.00 98.12 84 GLY A N 1
ATOM 706 C CA . GLY A 1 84 ? -11.913 -8.906 4.685 1.00 98.12 84 GLY A CA 1
ATOM 707 C C . GLY A 1 84 ? -13.135 -8.081 5.077 1.00 98.12 84 GLY A C 1
ATOM 708 O O . GLY A 1 84 ? -14.240 -8.423 4.676 1.00 98.12 84 GLY A O 1
ATOM 709 N N . LEU A 1 85 ? -12.945 -7.026 5.874 1.00 98.31 85 LEU A N 1
ATOM 710 C CA . LEU A 1 85 ? -14.003 -6.089 6.248 1.00 98.31 85 LEU A CA 1
ATOM 711 C C . LEU A 1 85 ? -14.134 -4.959 5.224 1.00 98.31 85 LEU A C 1
ATOM 713 O O . LEU A 1 85 ? -13.133 -4.349 4.836 1.00 98.31 85 LEU A O 1
ATOM 717 N N . SER A 1 86 ? -15.372 -4.624 4.874 1.00 98.31 86 SER A N 1
ATOM 718 C CA . SER A 1 86 ? -15.739 -3.345 4.262 1.00 98.31 86 SER A CA 1
ATOM 719 C C . SER A 1 86 ? -16.501 -2.498 5.277 1.00 98.31 86 SER A C 1
ATOM 721 O O . SER A 1 86 ? -17.352 -3.018 5.996 1.00 98.31 86 SER A O 1
ATOM 723 N N . TYR A 1 87 ? -16.202 -1.202 5.333 1.00 97.81 87 TYR A N 1
ATOM 724 C CA . TYR A 1 87 ? -16.859 -0.245 6.226 1.00 97.81 87 TYR A CA 1
ATOM 725 C C . TYR A 1 87 ? -17.841 0.622 5.440 1.00 97.81 87 TYR A C 1
ATOM 727 O O . TYR A 1 87 ? -17.641 0.861 4.248 1.00 97.81 87 TYR A O 1
ATOM 735 N N . ASP A 1 88 ? -18.898 1.069 6.107 1.00 96.69 88 ASP A N 1
ATOM 736 C CA . ASP A 1 88 ? -19.837 2.047 5.559 1.00 96.69 88 ASP A CA 1
ATOM 737 C C . ASP A 1 88 ? -19.160 3.429 5.474 1.00 96.69 88 ASP A C 1
ATOM 739 O O . ASP A 1 88 ? -18.469 3.845 6.404 1.00 96.69 88 ASP A O 1
ATOM 743 N N . ILE A 1 89 ? -19.311 4.123 4.341 1.00 95.25 89 ILE A N 1
ATOM 744 C CA . ILE A 1 89 ? -18.622 5.397 4.082 1.00 95.25 89 ILE A CA 1
ATOM 745 C C . ILE A 1 89 ? -19.171 6.550 4.931 1.00 95.25 89 ILE A C 1
ATOM 747 O O . ILE A 1 89 ? -18.410 7.439 5.316 1.00 95.25 89 ILE A O 1
ATOM 751 N N . ASP A 1 90 ? -20.464 6.511 5.256 1.00 93.75 90 ASP A N 1
ATOM 752 C CA . ASP A 1 90 ? -21.135 7.528 6.066 1.00 93.75 90 ASP A CA 1
ATOM 753 C C . ASP A 1 90 ? -21.035 7.187 7.558 1.00 93.75 90 ASP A C 1
ATOM 755 O O . ASP A 1 90 ? -21.064 8.067 8.422 1.00 93.75 90 ASP A O 1
ATOM 759 N N . ARG A 1 91 ? -20.898 5.891 7.868 1.00 94.56 91 ARG A N 1
ATOM 760 C CA . ARG A 1 91 ? -20.799 5.354 9.229 1.00 94.56 91 ARG A CA 1
ATOM 761 C C . ARG A 1 91 ? -19.611 4.417 9.359 1.00 94.56 91 ARG A C 1
ATOM 763 O O . ARG A 1 91 ? -19.760 3.201 9.433 1.00 94.56 91 ARG A O 1
ATOM 770 N N . MET A 1 92 ? -18.424 5.011 9.414 1.00 94.31 92 MET A N 1
ATOM 771 C CA . MET A 1 92 ? -17.129 4.321 9.411 1.00 94.31 92 MET A CA 1
ATOM 772 C C . MET A 1 92 ? -16.970 3.272 10.528 1.00 94.31 92 MET A C 1
ATOM 774 O O . MET A 1 92 ? -16.127 2.389 10.416 1.00 94.31 92 MET A O 1
ATOM 778 N N . GLU A 1 93 ? -17.764 3.328 11.599 1.00 96.75 93 GLU A N 1
ATOM 779 C CA . GLU A 1 93 ? -17.812 2.309 12.651 1.00 96.75 93 GLU A CA 1
ATOM 780 C C . GLU A 1 93 ? -18.604 1.042 12.271 1.00 96.75 93 GLU A C 1
ATOM 782 O O . GLU A 1 93 ? -18.483 0.015 12.934 1.00 96.75 93 GLU A O 1
ATOM 787 N N . GLN A 1 94 ? -19.437 1.090 11.233 1.00 97.69 94 GLN A N 1
ATOM 788 C CA . GLN A 1 94 ? -20.314 -0.004 10.826 1.00 97.69 94 GLN A CA 1
ATOM 789 C C . GLN A 1 94 ? -19.660 -0.871 9.748 1.00 97.69 94 GLN A C 1
ATOM 791 O O . GLN A 1 94 ? -19.203 -0.383 8.714 1.00 97.69 94 GLN A O 1
ATOM 796 N N . ILE A 1 95 ? -19.693 -2.189 9.952 1.00 98.25 95 ILE A N 1
ATOM 797 C CA . ILE A 1 95 ? -19.281 -3.159 8.935 1.00 98.25 95 ILE A CA 1
ATOM 798 C C . ILE A 1 95 ? -20.377 -3.248 7.867 1.00 98.25 95 ILE A C 1
ATOM 800 O O . ILE A 1 95 ? -21.499 -3.678 8.145 1.00 98.25 95 ILE A O 1
ATOM 804 N N . ALA A 1 96 ? -20.051 -2.852 6.641 1.00 98.25 96 ALA A N 1
ATOM 805 C CA . ALA A 1 96 ? -20.940 -2.925 5.487 1.00 98.25 96 ALA A CA 1
ATOM 806 C C . ALA A 1 96 ? -20.994 -4.341 4.898 1.00 98.25 96 ALA A C 1
ATOM 808 O O . ALA A 1 96 ? -22.080 -4.845 4.619 1.00 98.25 96 ALA A O 1
ATOM 809 N N . ASP A 1 97 ? -19.838 -4.996 4.760 1.00 98.50 97 ASP A N 1
ATOM 810 C CA . ASP A 1 97 ? -19.737 -6.358 4.231 1.00 98.50 97 ASP A CA 1
ATOM 811 C C . ASP A 1 97 ? -18.531 -7.114 4.811 1.00 98.50 97 ASP A C 1
ATOM 813 O O . ASP A 1 97 ? -17.601 -6.512 5.362 1.00 98.50 97 ASP A O 1
ATOM 817 N N . VAL A 1 98 ? -18.568 -8.445 4.703 1.00 98.56 98 VAL A N 1
ATOM 818 C CA . VAL A 1 98 ? -17.491 -9.345 5.121 1.00 98.56 98 VAL A CA 1
ATOM 819 C C . VAL A 1 98 ? -17.263 -10.416 4.058 1.00 98.56 98 VAL A C 1
ATOM 821 O O . VAL A 1 98 ? -18.117 -11.275 3.828 1.00 98.56 98 VAL A O 1
ATOM 824 N N . ASP A 1 99 ? -16.064 -10.426 3.480 1.00 98.50 99 ASP A N 1
ATOM 825 C CA . ASP A 1 99 ? -15.670 -11.384 2.448 1.00 98.50 99 ASP A CA 1
ATOM 826 C C . ASP A 1 99 ? -15.822 -12.838 2.939 1.00 98.50 99 ASP A C 1
ATOM 828 O O . ASP A 1 99 ? -15.259 -13.233 3.970 1.00 98.50 99 ASP A O 1
ATOM 832 N N . LYS A 1 100 ? -16.546 -13.668 2.176 1.00 93.25 100 LYS A N 1
ATOM 833 C CA . LYS A 1 100 ? -16.686 -15.112 2.435 1.00 93.25 100 LYS A CA 1
ATOM 834 C C . LYS A 1 100 ? -15.299 -15.758 2.301 1.00 93.25 100 LYS A C 1
ATOM 836 O O . LYS A 1 100 ? -14.693 -15.665 1.240 1.00 93.25 100 LYS A O 1
ATOM 841 N N . ASN A 1 101 ? -14.802 -16.407 3.357 1.00 95.69 101 ASN A N 1
ATOM 842 C CA . ASN A 1 101 ? -13.436 -16.964 3.501 1.00 95.69 101 ASN A CA 1
ATOM 843 C C . ASN A 1 101 ? -12.341 -15.982 3.955 1.00 95.69 101 ASN A C 1
ATOM 845 O O . ASN A 1 101 ? -11.152 -16.282 3.845 1.00 95.69 101 ASN A O 1
ATOM 849 N N . SER A 1 102 ? -12.711 -14.824 4.494 1.00 98.31 102 SER A N 1
ATOM 850 C CA . SER A 1 102 ? -11.749 -13.908 5.109 1.00 98.31 102 SER A CA 1
ATOM 851 C C . SER A 1 102 ? -11.479 -14.207 6.592 1.00 98.31 102 SER A C 1
ATOM 853 O O . SER A 1 102 ? -12.297 -14.862 7.250 1.00 98.31 102 SER A O 1
ATOM 855 N N . PRO A 1 103 ? -10.368 -13.693 7.165 1.00 98.62 103 PRO A N 1
ATOM 856 C CA . PRO A 1 103 ? -10.102 -13.809 8.599 1.00 98.62 103 PRO A CA 1
ATOM 857 C C . PRO A 1 103 ? -11.232 -13.274 9.486 1.00 98.62 103 PRO A C 1
ATOM 859 O O . PRO A 1 103 ? -11.565 -13.893 10.494 1.00 98.62 103 PRO A O 1
ATOM 862 N N . ALA A 1 104 ? -11.861 -12.159 9.104 1.00 98.50 104 ALA A N 1
ATOM 863 C CA . ALA A 1 104 ? -12.987 -11.587 9.835 1.00 98.50 104 ALA A CA 1
ATOM 864 C C . ALA A 1 104 ? -14.215 -12.506 9.807 1.00 98.50 104 ALA A C 1
ATOM 866 O O . ALA A 1 104 ? -14.858 -12.713 10.839 1.00 98.50 104 ALA A O 1
ATOM 867 N N . TYR A 1 105 ? -14.514 -13.106 8.649 1.00 98.38 105 TYR A N 1
ATOM 868 C CA . TYR A 1 105 ? -15.618 -14.057 8.524 1.00 98.38 105 TYR A CA 1
ATOM 869 C C . TYR A 1 105 ? -15.417 -15.270 9.440 1.00 98.38 105 TYR A C 1
ATOM 871 O O . TYR A 1 105 ? -16.338 -15.643 10.177 1.00 98.38 105 TYR A O 1
ATOM 879 N N . ALA A 1 106 ? -14.207 -15.841 9.428 1.00 98.44 106 ALA A N 1
ATOM 880 C CA . ALA A 1 106 ? -13.826 -16.978 10.263 1.00 98.44 106 ALA A CA 1
ATOM 881 C C . ALA A 1 106 ? -13.888 -16.652 11.765 1.00 98.44 106 ALA A C 1
ATOM 883 O O . ALA A 1 106 ? -14.332 -17.483 12.551 1.00 98.44 106 ALA A O 1
ATOM 884 N N . ALA A 1 107 ? -13.518 -15.428 12.153 1.00 98.06 107 ALA A N 1
ATOM 885 C CA . ALA A 1 107 ? -13.578 -14.955 13.536 1.00 98.06 107 ALA A CA 1
ATOM 886 C C . ALA A 1 107 ? -15.002 -14.612 14.026 1.00 98.06 107 ALA A C 1
ATOM 888 O O . ALA A 1 107 ? -15.202 -14.364 15.211 1.00 98.06 107 ALA A O 1
ATOM 889 N N . GLY A 1 108 ? -16.004 -14.603 13.139 1.00 97.69 108 GLY A N 1
ATOM 890 C CA . GLY A 1 108 ? -17.406 -14.388 13.518 1.00 97.69 108 GLY A CA 1
ATOM 891 C C . GLY A 1 108 ? -17.931 -12.960 13.340 1.00 97.69 108 GLY A C 1
ATOM 892 O O . GLY A 1 108 ? -19.079 -12.699 13.719 1.00 97.69 108 GLY A O 1
ATOM 893 N N . LEU A 1 109 ? -17.152 -12.056 12.733 1.00 98.06 109 LEU A N 1
ATOM 894 C CA . LEU A 1 109 ? -17.625 -10.723 12.338 1.00 98.06 109 LEU A CA 1
ATOM 895 C C . LEU A 1 109 ? -18.629 -10.835 11.191 1.00 98.06 109 LEU A C 1
ATOM 897 O O . LEU A 1 109 ? -18.492 -11.688 10.304 1.00 98.06 109 LEU A O 1
ATOM 901 N N . ARG A 1 110 ? -19.668 -10.003 11.219 1.00 97.88 110 ARG A N 1
ATOM 902 C CA . ARG A 1 110 ? -20.772 -10.035 10.254 1.00 97.88 110 ARG A CA 1
ATOM 903 C C . ARG A 1 110 ? -21.144 -8.621 9.795 1.00 97.88 110 ARG A C 1
ATOM 905 O O . ARG A 1 110 ? -20.892 -7.657 10.516 1.00 97.88 110 ARG A O 1
ATOM 912 N N . PRO A 1 111 ? -21.781 -8.488 8.618 1.00 98.12 111 PRO A N 1
ATOM 913 C CA . PRO A 1 111 ? -22.373 -7.223 8.202 1.00 98.12 111 PRO A CA 1
ATOM 914 C C . PRO A 1 111 ? -23.314 -6.664 9.276 1.00 98.12 111 PRO A C 1
ATOM 916 O O . PRO A 1 111 ? -24.024 -7.424 9.939 1.00 98.12 111 PRO A O 1
ATOM 919 N N . ARG A 1 112 ? -23.354 -5.333 9.396 1.00 97.19 112 ARG A N 1
ATOM 920 C CA . ARG A 1 112 ? -24.109 -4.541 10.387 1.00 97.19 112 ARG A CA 1
ATOM 921 C C . ARG A 1 112 ? -23.588 -4.589 11.824 1.00 97.19 112 ARG A C 1
ATOM 923 O O . ARG A 1 112 ? -24.174 -3.928 12.682 1.00 97.19 112 ARG A O 1
ATOM 930 N N . ASP A 1 113 ? -22.511 -5.319 12.102 1.00 98.19 113 ASP A N 1
ATOM 931 C CA . ASP A 1 113 ? -21.800 -5.161 13.370 1.00 98.19 113 ASP A CA 1
ATOM 932 C C . ASP A 1 113 ? -21.256 -3.727 13.481 1.00 98.19 113 ASP A C 1
ATOM 934 O O . ASP A 1 113 ? -20.743 -3.165 12.510 1.00 98.19 113 ASP A O 1
ATOM 938 N N . ILE A 1 114 ? -21.387 -3.135 14.669 1.00 98.19 114 ILE A N 1
ATOM 939 C CA . ILE A 1 114 ? -20.844 -1.811 14.983 1.00 98.19 114 ILE A CA 1
ATOM 940 C C . ILE A 1 114 ? -19.539 -2.003 15.743 1.00 98.19 114 ILE A C 1
ATOM 942 O O . ILE A 1 114 ? -19.557 -2.491 16.870 1.00 98.19 114 ILE A O 1
ATOM 946 N N . VAL A 1 115 ? -18.417 -1.621 15.150 1.00 98.12 115 VAL A N 1
ATOM 947 C CA . VAL A 1 115 ? -17.100 -1.649 15.786 1.00 98.12 115 VAL A CA 1
ATOM 948 C C . VAL A 1 115 ? -16.993 -0.454 16.726 1.00 98.12 115 VAL A C 1
ATOM 950 O O . VAL A 1 115 ? -16.964 0.690 16.292 1.00 98.12 115 VAL A O 1
ATOM 953 N N . GLU A 1 116 ? -16.942 -0.699 18.031 1.00 97.62 116 GLU A N 1
ATOM 954 C CA . GLU A 1 116 ? -16.726 0.349 19.031 1.00 97.62 116 GLU A CA 1
ATOM 955 C C . GLU A 1 116 ? -15.238 0.728 19.105 1.00 97.62 116 GLU A C 1
ATOM 957 O O . GLU A 1 116 ? -14.903 1.917 19.208 1.00 97.62 116 GLU A O 1
ATOM 962 N N . LYS A 1 117 ? -14.346 -0.271 19.019 1.00 96.81 117 LYS A N 1
ATOM 963 C CA . LYS A 1 117 ? -12.888 -0.089 19.008 1.00 96.81 117 LYS A CA 1
ATOM 964 C C . LYS A 1 117 ? -12.167 -1.156 18.191 1.00 96.81 117 LYS A C 1
ATOM 966 O O . LYS A 1 117 ? -12.637 -2.285 18.066 1.00 96.81 117 LYS A O 1
ATOM 971 N N . ILE A 1 118 ? -10.989 -0.789 17.697 1.00 97.12 118 ILE A N 1
ATOM 972 C CA . ILE A 1 118 ? -9.998 -1.718 17.155 1.00 97.12 118 ILE A CA 1
ATOM 973 C C . ILE A 1 118 ? -8.734 -1.564 17.994 1.00 97.12 118 ILE A C 1
ATOM 975 O O . ILE A 1 118 ? -8.134 -0.486 18.031 1.00 97.12 118 ILE A O 1
ATOM 979 N N . ASN A 1 119 ? -8.341 -2.632 18.682 1.00 93.75 119 ASN A N 1
ATOM 980 C CA . ASN A 1 119 ? -7.411 -2.586 19.804 1.00 93.75 119 ASN A CA 1
ATOM 981 C C . ASN A 1 119 ? -7.885 -1.498 20.793 1.00 93.75 119 ASN A C 1
ATOM 983 O O . ASN A 1 119 ? -9.074 -1.395 21.087 1.00 93.75 119 ASN A O 1
ATOM 987 N N . ASP A 1 120 ? -6.998 -0.611 21.235 1.00 91.06 120 ASP A N 1
ATOM 988 C CA . ASP A 1 120 ? -7.347 0.476 22.157 1.00 91.06 120 ASP A CA 1
ATOM 989 C C . ASP A 1 120 ? -7.865 1.756 21.468 1.00 91.06 120 ASP A C 1
ATOM 991 O O . ASP A 1 120 ? -8.047 2.794 22.112 1.00 91.06 120 ASP A O 1
ATOM 995 N N . GLN A 1 121 ? -8.125 1.714 20.156 1.00 94.94 121 GLN A N 1
ATOM 996 C CA . GLN A 1 121 ? -8.505 2.882 19.358 1.00 94.94 121 GLN A CA 1
ATOM 997 C C . GLN A 1 121 ? -10.005 2.897 19.053 1.00 94.94 121 GLN A C 1
ATOM 999 O O . GLN A 1 121 ? -10.543 1.977 18.438 1.00 94.94 121 GLN A O 1
ATOM 1004 N N . LYS A 1 122 ? -10.686 3.973 19.456 1.00 95.75 122 LYS A N 1
ATOM 1005 C CA . LYS A 1 122 ? -12.126 4.161 19.225 1.00 95.75 122 LYS A CA 1
ATOM 1006 C C . LYS A 1 122 ? -12.452 4.412 17.752 1.00 95.75 122 LYS A C 1
ATOM 1008 O O . LYS A 1 122 ? -11.666 5.031 17.038 1.00 95.75 122 LYS A O 1
ATOM 1013 N N . MET A 1 123 ? -13.643 3.984 17.342 1.00 95.06 123 MET A N 1
ATOM 1014 C CA . MET A 1 123 ? -14.137 4.103 15.963 1.00 95.06 123 MET A CA 1
ATOM 1015 C C . MET A 1 123 ? -15.271 5.120 15.782 1.00 95.06 123 MET A C 1
ATOM 1017 O O . MET A 1 123 ? -15.642 5.407 14.651 1.00 95.06 123 MET A O 1
ATOM 1021 N N . ASN A 1 124 ? -15.815 5.682 16.865 1.00 93.50 124 ASN A N 1
ATOM 1022 C CA . ASN A 1 124 ? -16.980 6.572 16.839 1.00 93.50 124 ASN A CA 1
ATOM 1023 C C . ASN A 1 124 ? -16.636 8.011 16.395 1.00 93.50 124 ASN A C 1
ATOM 1025 O O . ASN A 1 124 ? -16.868 8.966 17.138 1.00 93.50 124 ASN A O 1
ATOM 1029 N N . TYR A 1 125 ? -16.061 8.150 15.203 1.00 95.06 125 TYR A N 1
ATOM 1030 C CA . TYR A 1 125 ? -15.632 9.417 14.612 1.00 95.06 125 TYR A CA 1
ATOM 1031 C C . TYR A 1 125 ? -16.103 9.530 13.164 1.00 95.06 125 TYR A C 1
ATOM 1033 O O . TYR A 1 125 ? -16.246 8.521 12.471 1.00 95.06 125 TYR A O 1
ATOM 1041 N N . THR A 1 126 ? -16.290 10.759 12.686 1.00 94.38 126 THR A N 1
ATOM 1042 C CA . THR A 1 126 ? -16.620 10.994 11.270 1.00 94.38 126 THR A CA 1
ATOM 1043 C C . THR A 1 126 ? -15.397 10.832 10.360 1.00 94.38 126 THR A C 1
ATOM 1045 O O . THR A 1 126 ? -14.242 10.839 10.807 1.00 94.38 126 THR A O 1
ATOM 1048 N N . ALA A 1 127 ? -15.630 10.734 9.049 1.00 94.88 127 ALA A N 1
ATOM 1049 C CA . ALA A 1 127 ? -14.556 10.708 8.058 1.00 94.88 127 ALA A CA 1
ATOM 1050 C C . ALA A 1 127 ? -13.665 11.968 8.125 1.00 94.88 127 ALA A C 1
ATOM 1052 O O . ALA A 1 127 ? -12.437 11.869 8.036 1.00 94.88 127 ALA A O 1
ATOM 1053 N N . GLU A 1 128 ? -14.247 13.151 8.346 1.00 95.56 128 GLU A N 1
ATOM 1054 C CA . GLU A 1 128 ? -13.521 14.423 8.492 1.00 95.56 128 GLU A CA 1
ATOM 1055 C C . GLU A 1 128 ? -12.654 14.439 9.747 1.00 95.56 128 GLU A C 1
ATOM 1057 O O . GLU A 1 128 ? -11.528 14.948 9.729 1.00 95.56 128 GLU A O 1
ATOM 1062 N N . GLU A 1 129 ? -13.156 13.867 10.838 1.00 95.75 129 GLU A N 1
ATOM 1063 C CA . GLU A 1 129 ? -12.417 13.744 12.085 1.00 95.75 129 GLU A CA 1
ATOM 1064 C C . GLU A 1 129 ? -11.205 12.824 11.945 1.00 95.75 129 GLU A C 1
ATOM 1066 O O . GLU A 1 129 ? -10.118 13.189 12.407 1.00 95.75 129 GLU A O 1
ATOM 1071 N N . PHE A 1 130 ? -11.368 11.672 11.286 1.00 96.44 130 PHE A N 1
ATOM 1072 C CA . PHE A 1 130 ? -10.249 10.793 10.938 1.00 96.44 130 PHE A CA 1
ATOM 1073 C C . PHE A 1 130 ? -9.256 11.503 10.013 1.00 96.44 130 PHE A C 1
ATOM 1075 O O . PHE A 1 130 ? -8.052 11.484 10.270 1.00 96.44 130 PHE A O 1
ATOM 1082 N N . SER A 1 131 ? -9.744 12.186 8.971 1.00 96.81 131 SER A N 1
ATOM 1083 C CA . SER A 1 131 ? -8.905 12.922 8.015 1.00 96.81 131 SER A CA 1
ATOM 1084 C C . SER A 1 131 ? -8.073 14.011 8.697 1.00 96.81 131 SER A C 1
ATOM 1086 O O . SER A 1 131 ? -6.869 14.133 8.455 1.00 96.81 131 SER A O 1
ATOM 1088 N N . SER A 1 132 ? -8.695 14.788 9.584 1.00 97.38 132 SER A N 1
ATOM 1089 C CA . SER A 1 132 ? -8.041 15.887 10.301 1.00 97.38 132 SER A CA 1
ATOM 1090 C C . SER A 1 132 ? -6.998 15.371 11.288 1.00 97.38 132 SER A C 1
ATOM 1092 O O . SER A 1 132 ? -5.875 15.877 11.315 1.00 97.38 132 SER A O 1
ATOM 1094 N N . ALA A 1 133 ? -7.327 14.319 12.045 1.00 97.31 133 ALA A N 1
ATOM 1095 C CA . ALA A 1 133 ? -6.388 13.683 12.964 1.00 97.31 133 ALA A CA 1
ATOM 1096 C C . ALA A 1 133 ? -5.199 13.053 12.223 1.00 97.31 133 ALA A C 1
ATOM 1098 O O . ALA A 1 133 ? -4.055 13.234 12.636 1.00 97.31 133 ALA A O 1
ATOM 1099 N N . TYR A 1 134 ? -5.440 12.408 11.078 1.00 97.38 134 TYR A N 1
ATOM 1100 C CA . TYR A 1 134 ? -4.382 11.843 10.241 1.00 97.38 134 TYR A CA 1
ATOM 1101 C C . TYR A 1 134 ? -3.438 12.917 9.677 1.00 97.38 134 TYR A C 1
ATOM 1103 O O . TYR A 1 134 ? -2.215 12.770 9.746 1.00 97.38 134 TYR A O 1
ATOM 1111 N N . LYS A 1 135 ? -3.975 14.040 9.182 1.00 97.12 135 LYS A N 1
ATOM 1112 C CA . LYS A 1 135 ? -3.162 15.193 8.746 1.00 97.12 135 LYS A CA 1
ATOM 1113 C C . LYS A 1 135 ? -2.333 15.760 9.901 1.00 97.12 135 LYS A C 1
ATOM 1115 O O . LYS A 1 135 ? -1.146 16.029 9.725 1.00 97.12 135 LYS A O 1
ATOM 1120 N N . GLY A 1 136 ? -2.931 15.892 11.087 1.00 97.06 136 GLY A N 1
ATOM 1121 C CA . GLY A 1 136 ? -2.234 16.316 12.303 1.00 97.06 136 GLY A CA 1
ATOM 1122 C C . GLY A 1 136 ? -1.101 15.364 12.692 1.00 97.06 136 GLY A C 1
ATOM 1123 O O . GLY A 1 136 ? 0.014 15.812 12.965 1.00 97.06 136 GLY A O 1
ATOM 1124 N N . PHE A 1 137 ? -1.350 14.053 12.644 1.00 97.62 137 PHE A N 1
ATOM 1125 C CA . PHE A 1 137 ? -0.335 13.024 12.864 1.00 97.62 137 PHE A CA 1
ATOM 1126 C C . PHE A 1 137 ? 0.845 13.191 11.903 1.00 97.62 137 PHE A C 1
ATOM 1128 O O . PHE A 1 137 ? 1.985 13.240 12.366 1.00 97.62 137 PHE A O 1
ATOM 1135 N N . ILE A 1 138 ? 0.593 13.342 10.595 1.00 97.06 138 ILE A N 1
ATOM 1136 C CA . ILE A 1 138 ? 1.657 13.554 9.599 1.00 97.06 138 ILE A CA 1
ATOM 1137 C C . ILE A 1 138 ? 2.496 14.778 9.973 1.00 97.06 138 ILE A C 1
ATOM 1139 O O . ILE A 1 138 ? 3.710 14.653 10.116 1.00 97.06 138 ILE A O 1
ATOM 1143 N N . THR A 1 139 ? 1.863 15.933 10.196 1.00 96.50 139 THR A N 1
ATOM 1144 C CA . THR A 1 139 ? 2.556 17.185 10.544 1.00 96.50 139 THR A CA 1
ATOM 1145 C C . THR A 1 139 ? 3.432 17.027 11.787 1.00 96.50 139 THR A C 1
ATOM 1147 O O . THR A 1 139 ? 4.610 17.384 11.773 1.00 96.50 139 THR A O 1
ATOM 1150 N N . ASN A 1 140 ? 2.892 16.425 12.848 1.00 96.44 140 ASN A N 1
ATOM 1151 C CA . ASN A 1 140 ? 3.579 16.291 14.135 1.00 96.44 140 ASN A CA 1
ATOM 1152 C C . ASN A 1 140 ? 4.717 15.259 14.122 1.00 96.44 140 ASN A C 1
ATOM 1154 O O . ASN A 1 140 ? 5.614 15.312 14.970 1.00 96.44 140 ASN A O 1
ATOM 1158 N N . THR A 1 141 ? 4.686 14.319 13.175 1.00 97.25 141 THR A N 1
ATOM 1159 C CA . THR A 1 141 ? 5.671 13.235 13.051 1.00 97.25 141 THR A CA 1
ATOM 1160 C C . THR A 1 141 ? 6.688 13.456 11.938 1.00 97.25 141 THR A C 1
ATOM 1162 O O . THR A 1 141 ? 7.593 12.640 11.794 1.00 97.25 141 THR A O 1
ATOM 1165 N N . MET A 1 142 ? 6.640 14.576 11.205 1.00 97.19 142 MET A N 1
ATOM 1166 C CA . MET A 1 142 ? 7.643 14.896 10.174 1.00 97.19 142 MET A CA 1
ATOM 1167 C C . MET A 1 142 ? 9.085 14.837 10.693 1.00 97.19 142 MET A C 1
ATOM 1169 O O . MET A 1 142 ? 9.974 14.390 9.979 1.00 97.19 142 MET A O 1
ATOM 1173 N N . LYS A 1 143 ? 9.307 15.198 11.962 1.00 97.69 143 LYS A N 1
ATOM 1174 C CA . LYS A 1 143 ? 10.608 15.110 12.652 1.00 97.69 143 LYS A CA 1
ATOM 1175 C C . LYS A 1 143 ? 11.153 13.684 12.847 1.00 97.69 143 LYS A C 1
ATOM 1177 O O . LYS A 1 143 ? 12.281 13.534 13.299 1.00 97.69 143 LYS A O 1
ATOM 1182 N N . TYR A 1 144 ? 10.352 12.653 12.578 1.00 98.31 144 TYR A N 1
ATOM 1183 C CA . TYR A 1 144 ? 10.738 11.239 12.666 1.00 98.31 144 TYR A CA 1
ATOM 1184 C C . TYR A 1 144 ? 10.989 10.603 11.289 1.00 98.31 144 TYR A C 1
ATOM 1186 O O . TYR A 1 144 ? 11.201 9.395 11.197 1.00 98.31 144 TYR A O 1
ATOM 1194 N N . ARG A 1 145 ? 10.908 11.383 10.206 1.00 98.25 145 ARG A N 1
ATOM 1195 C CA . ARG A 1 145 ? 11.228 10.934 8.844 1.00 98.25 145 ARG A CA 1
ATOM 1196 C C . ARG A 1 145 ? 12.736 10.975 8.610 1.00 98.25 145 ARG A C 1
ATOM 1198 O O . ARG A 1 145 ? 13.414 11.797 9.218 1.00 98.25 145 ARG A O 1
ATOM 1205 N N . ASP A 1 146 ? 13.224 10.139 7.697 1.00 98.12 146 ASP A N 1
ATOM 1206 C CA . ASP A 1 146 ? 14.606 10.199 7.210 1.00 98.12 146 ASP A CA 1
ATOM 1207 C C . ASP A 1 146 ? 14.688 11.026 5.910 1.00 98.12 146 ASP A C 1
ATOM 1209 O O . ASP A 1 146 ? 14.233 10.550 4.859 1.00 98.12 146 ASP A O 1
ATOM 1213 N N . PRO A 1 147 ? 15.287 12.234 5.935 1.00 97.00 147 PRO A N 1
ATOM 1214 C CA . PRO A 1 147 ? 15.441 13.076 4.749 1.00 97.00 147 PRO A CA 1
ATOM 1215 C C . PRO A 1 147 ? 16.278 12.439 3.634 1.00 97.00 147 PRO A C 1
ATOM 1217 O O . PRO A 1 147 ? 16.088 12.784 2.471 1.00 97.00 147 PRO A O 1
ATOM 1220 N N . LYS A 1 148 ? 17.171 11.489 3.951 1.00 97.38 148 LYS A N 1
ATOM 1221 C CA . LYS A 1 148 ? 18.007 10.801 2.948 1.00 97.38 148 LYS A CA 1
ATOM 1222 C C . LYS A 1 148 ? 17.194 9.912 2.013 1.00 97.38 148 LYS A C 1
ATOM 1224 O O . LYS A 1 148 ? 17.659 9.550 0.942 1.00 97.38 148 LYS A O 1
ATOM 1229 N N . THR A 1 149 ? 15.977 9.562 2.420 1.00 97.44 149 THR A N 1
ATOM 1230 C CA . THR A 1 149 ? 15.067 8.704 1.657 1.00 97.44 149 THR A CA 1
ATOM 1231 C C . THR A 1 149 ? 14.040 9.499 0.856 1.00 97.44 149 THR A C 1
ATOM 1233 O O . THR A 1 149 ? 13.025 8.942 0.445 1.00 97.44 149 THR A O 1
ATOM 1236 N N . GLN A 1 150 ? 14.240 10.810 0.682 1.00 97.56 150 GLN A N 1
ATOM 1237 C CA . GLN A 1 150 ? 13.258 11.654 0.019 1.00 97.56 150 GLN A CA 1
ATOM 1238 C C . GLN A 1 150 ? 13.098 11.288 -1.465 1.00 97.56 150 GLN A C 1
ATOM 1240 O O . GLN A 1 150 ? 14.074 11.223 -2.205 1.00 97.56 150 GLN A O 1
ATOM 1245 N N . PHE A 1 151 ? 11.855 11.112 -1.919 1.00 95.69 151 PHE A N 1
ATOM 1246 C CA . PHE A 1 151 ? 11.531 10.882 -3.329 1.00 95.69 151 PHE A CA 1
ATOM 1247 C C . PHE A 1 151 ? 10.232 11.588 -3.750 1.00 95.69 151 PHE A C 1
ATOM 1249 O O . PHE A 1 151 ? 9.449 12.052 -2.915 1.00 95.69 151 PHE A O 1
ATOM 1256 N N . THR A 1 152 ? 10.011 11.682 -5.065 1.00 95.62 152 THR A N 1
ATOM 1257 C CA . THR A 1 152 ? 8.756 12.177 -5.652 1.00 95.62 152 THR A CA 1
ATOM 1258 C C . THR A 1 152 ? 7.895 10.998 -6.084 1.00 95.62 152 THR A C 1
ATOM 1260 O O . THR A 1 152 ? 8.366 10.149 -6.838 1.00 95.62 152 THR A O 1
ATOM 1263 N N . ASP A 1 153 ? 6.650 10.921 -5.609 1.00 92.19 153 ASP A N 1
ATOM 1264 C CA . ASP A 1 153 ? 5.743 9.841 -6.013 1.00 92.19 153 ASP A CA 1
ATOM 1265 C C . ASP A 1 153 ? 5.167 10.035 -7.427 1.00 92.19 153 ASP A C 1
ATOM 1267 O O . ASP A 1 153 ? 5.301 11.084 -8.061 1.00 92.19 153 ASP A O 1
ATOM 1271 N N . ALA A 1 154 ? 4.465 9.010 -7.920 1.00 90.12 154 ALA A N 1
ATOM 1272 C CA . ALA A 1 154 ? 3.833 9.028 -9.238 1.00 90.12 154 ALA A CA 1
ATOM 1273 C C . ALA A 1 154 ? 2.727 10.096 -9.400 1.00 90.12 154 ALA A C 1
ATOM 1275 O O . ALA A 1 154 ? 2.313 10.349 -10.532 1.00 90.12 154 ALA A O 1
ATOM 1276 N N . ASN A 1 155 ? 2.254 10.703 -8.303 1.00 91.19 155 ASN A N 1
ATOM 1277 C CA . ASN A 1 155 ? 1.264 11.785 -8.295 1.00 91.19 155 ASN A CA 1
ATOM 1278 C C . ASN A 1 155 ? 1.919 13.178 -8.202 1.00 91.19 155 ASN A C 1
ATOM 1280 O O . ASN A 1 155 ? 1.215 14.186 -8.201 1.00 91.19 155 ASN A O 1
ATOM 1284 N N . GLY A 1 156 ? 3.253 13.251 -8.119 1.00 92.38 156 GLY A N 1
ATOM 1285 C CA . GLY A 1 156 ? 4.014 14.499 -8.058 1.00 92.38 156 GLY A CA 1
ATOM 1286 C C . GLY A 1 156 ? 4.275 15.031 -6.645 1.00 92.38 156 GLY A C 1
ATOM 1287 O O . GLY A 1 156 ? 4.785 16.147 -6.503 1.00 92.38 156 GLY A O 1
ATOM 1288 N N . PHE A 1 157 ? 3.973 14.275 -5.585 1.00 93.75 157 PHE A N 1
ATOM 1289 C CA . PHE A 1 157 ? 4.294 14.688 -4.220 1.00 93.75 157 PHE A CA 1
ATOM 1290 C C . PHE A 1 157 ? 5.787 14.494 -3.930 1.00 93.75 157 PHE A C 1
ATOM 1292 O O . PHE A 1 157 ? 6.269 13.377 -3.782 1.00 93.75 157 PHE A O 1
ATOM 1299 N N . ARG A 1 158 ? 6.525 15.606 -3.818 1.00 95.00 158 ARG A N 1
ATOM 1300 C CA . ARG A 1 158 ? 8.004 15.638 -3.760 1.00 95.00 158 ARG A CA 1
ATOM 1301 C C . ARG A 1 158 ? 8.632 15.349 -2.395 1.00 95.00 158 ARG A C 1
ATOM 1303 O O . ARG A 1 158 ? 9.850 15.418 -2.255 1.00 95.00 158 ARG A O 1
ATOM 1310 N N . ARG A 1 159 ? 7.813 15.144 -1.361 1.00 95.12 159 ARG A N 1
ATOM 1311 C CA . ARG A 1 159 ? 8.258 15.021 0.040 1.00 95.12 159 ARG A CA 1
ATOM 1312 C C . ARG A 1 159 ? 7.927 13.649 0.631 1.00 95.12 159 ARG A C 1
ATOM 1314 O O . ARG A 1 159 ? 7.744 13.538 1.844 1.00 95.12 159 ARG A O 1
ATOM 1321 N N . CYS A 1 160 ? 7.804 12.614 -0.205 1.00 96.69 160 CYS A N 1
ATOM 1322 C CA . CYS A 1 160 ? 7.739 11.244 0.297 1.00 96.69 160 CYS A CA 1
ATOM 1323 C C . CYS A 1 160 ? 9.059 10.918 0.982 1.00 96.69 160 CYS A C 1
ATOM 1325 O O . CYS A 1 160 ? 10.109 11.151 0.404 1.00 96.69 160 CYS A O 1
ATOM 1327 N N . MET A 1 161 ? 9.002 10.388 2.199 1.00 97.88 161 MET A N 1
ATOM 1328 C CA . MET A 1 161 ? 10.167 9.942 2.964 1.00 97.88 161 MET A CA 1
ATOM 1329 C C . MET A 1 161 ? 9.773 8.701 3.752 1.00 97.88 161 MET A C 1
ATOM 1331 O O . MET A 1 161 ? 8.633 8.607 4.217 1.00 97.88 161 MET A O 1
ATOM 1335 N N . PHE A 1 162 ? 10.693 7.772 3.963 1.00 97.88 162 PHE A N 1
ATOM 1336 C CA . PHE A 1 162 ? 10.495 6.699 4.930 1.00 97.88 162 PHE A CA 1
ATOM 1337 C C . PHE A 1 162 ? 10.678 7.214 6.367 1.00 97.88 162 PHE A C 1
ATOM 1339 O O . PHE A 1 162 ? 11.115 8.342 6.610 1.00 97.88 162 PHE A O 1
ATOM 1346 N N . TRP A 1 163 ? 10.256 6.406 7.338 1.00 98.38 163 TRP A N 1
ATOM 1347 C CA . TRP A 1 163 ? 10.542 6.662 8.749 1.00 98.38 163 TRP A CA 1
ATOM 1348 C C . TRP A 1 163 ? 12.020 6.401 9.039 1.00 98.38 163 TRP A C 1
ATOM 1350 O O . TRP A 1 163 ? 12.562 5.405 8.561 1.00 98.38 163 TRP A O 1
ATOM 1360 N N . ASP A 1 164 ? 12.636 7.240 9.870 1.00 98.19 164 ASP A N 1
ATOM 1361 C CA . ASP A 1 164 ? 13.952 6.950 10.436 1.00 98.19 164 ASP A CA 1
ATOM 1362 C C . ASP A 1 164 ? 13.839 5.720 11.350 1.00 98.19 164 ASP A C 1
ATOM 1364 O O . ASP A 1 164 ? 13.052 5.699 12.301 1.00 98.19 164 ASP A O 1
ATOM 1368 N N . THR A 1 165 ? 14.628 4.688 11.048 1.00 97.19 165 THR A N 1
ATOM 1369 C CA . THR A 1 165 ? 14.668 3.422 11.797 1.00 97.19 165 THR A CA 1
ATOM 1370 C C . THR A 1 165 ? 14.937 3.610 13.290 1.00 97.19 165 THR A C 1
ATOM 1372 O O . THR A 1 165 ? 14.333 2.920 14.111 1.00 97.19 165 THR A O 1
ATOM 1375 N N . PHE A 1 166 ? 15.742 4.607 13.674 1.00 97.69 166 PHE A N 1
ATOM 1376 C CA . PHE A 1 166 ? 16.036 4.920 15.076 1.00 97.69 166 PHE A CA 1
ATOM 1377 C C . PHE A 1 166 ? 14.891 5.656 15.786 1.00 97.69 166 PHE A C 1
ATOM 1379 O O . PHE A 1 166 ? 14.951 5.873 16.999 1.00 97.69 166 PHE A O 1
ATOM 1386 N N . LYS A 1 167 ? 13.853 6.067 15.045 1.00 98.31 167 LYS A N 1
ATOM 1387 C CA . LYS A 1 167 ? 12.679 6.781 15.563 1.00 98.31 167 LYS A CA 1
ATOM 1388 C C . LYS A 1 167 ? 11.408 5.932 15.599 1.00 98.31 167 LYS A C 1
ATOM 1390 O O . LYS A 1 167 ? 10.343 6.451 15.932 1.00 98.31 167 LYS A O 1
ATOM 1395 N N . TYR A 1 168 ? 11.491 4.638 15.280 1.00 98.06 168 TYR A N 1
ATOM 1396 C CA . TYR A 1 168 ? 10.330 3.738 15.270 1.00 98.06 168 TYR A CA 1
ATOM 1397 C C . TYR A 1 168 ? 9.550 3.716 16.595 1.00 98.06 168 TYR A C 1
ATOM 1399 O O . TYR A 1 168 ? 8.324 3.823 16.520 1.00 98.06 168 TYR A O 1
ATOM 1407 N N . PRO A 1 169 ? 10.186 3.664 17.787 1.00 97.56 169 PRO A N 1
ATOM 1408 C CA . PRO A 1 169 ? 9.452 3.733 19.052 1.00 97.56 169 PRO A CA 1
ATOM 1409 C C . PRO A 1 169 ? 8.612 5.011 19.184 1.00 97.56 169 PRO A C 1
ATOM 1411 O O . PRO A 1 169 ? 7.439 4.954 19.529 1.00 97.56 169 PRO A O 1
ATOM 1414 N N . GLN A 1 170 ? 9.166 6.165 18.808 1.00 98.00 170 GLN A N 1
ATOM 1415 C CA . GLN A 1 170 ? 8.484 7.457 18.893 1.00 98.00 170 GLN A CA 1
ATOM 1416 C C . GLN A 1 170 ? 7.323 7.568 17.894 1.00 98.00 170 GLN A C 1
ATOM 1418 O O . GLN A 1 170 ? 6.325 8.235 18.179 1.00 98.00 170 GLN A O 1
ATOM 1423 N N . VAL A 1 171 ? 7.443 6.930 16.723 1.00 97.81 171 VAL A N 1
ATOM 1424 C CA . VAL A 1 171 ? 6.344 6.824 15.749 1.00 97.81 171 VAL A CA 1
ATOM 1425 C C . VAL A 1 171 ? 5.226 5.941 16.310 1.00 97.81 171 VAL A C 1
ATOM 1427 O O . VAL A 1 171 ? 4.065 6.355 16.272 1.00 97.81 171 VAL A O 1
ATOM 1430 N N . ALA A 1 172 ? 5.566 4.787 16.893 1.00 96.69 172 ALA A N 1
ATOM 1431 C CA . ALA A 1 172 ? 4.599 3.883 17.516 1.00 96.69 172 ALA A CA 1
ATOM 1432 C C . ALA A 1 172 ? 3.864 4.560 18.686 1.00 96.69 172 ALA A C 1
ATOM 1434 O O . ALA A 1 172 ? 2.632 4.551 18.728 1.00 96.69 172 ALA A O 1
ATOM 1435 N N . ASP A 1 173 ? 4.591 5.250 19.569 1.00 95.69 173 ASP A N 1
ATOM 1436 C CA . ASP A 1 173 ? 4.012 6.031 20.668 1.00 95.69 173 ASP A CA 1
ATOM 1437 C C . ASP A 1 173 ? 3.071 7.122 20.152 1.00 95.69 173 ASP A C 1
ATOM 1439 O O . ASP A 1 173 ? 2.006 7.363 20.722 1.00 95.69 173 ASP A O 1
ATOM 1443 N N . ALA A 1 174 ? 3.441 7.800 19.060 1.00 96.06 174 ALA A N 1
ATOM 1444 C CA . ALA A 1 174 ? 2.582 8.803 18.448 1.00 96.06 174 ALA A CA 1
ATOM 1445 C C . ALA A 1 174 ? 1.278 8.182 17.929 1.00 96.06 174 ALA A C 1
ATOM 1447 O O . ALA A 1 174 ? 0.221 8.768 18.141 1.00 96.06 174 ALA A O 1
ATOM 1448 N N . ILE A 1 175 ? 1.319 7.004 17.310 1.00 93.75 175 ILE A N 1
ATOM 1449 C CA . ILE A 1 175 ? 0.121 6.313 16.803 1.00 93.75 175 ILE A CA 1
ATOM 1450 C C . ILE A 1 175 ? -0.852 5.966 17.926 1.00 93.75 175 ILE A C 1
ATOM 1452 O O . ILE A 1 175 ? -2.057 6.126 17.747 1.00 93.75 175 ILE A O 1
ATOM 1456 N N . GLN A 1 176 ? -0.347 5.554 19.090 1.00 89.38 176 GLN A N 1
ATOM 1457 C CA . GLN A 1 176 ? -1.205 5.166 20.212 1.00 89.38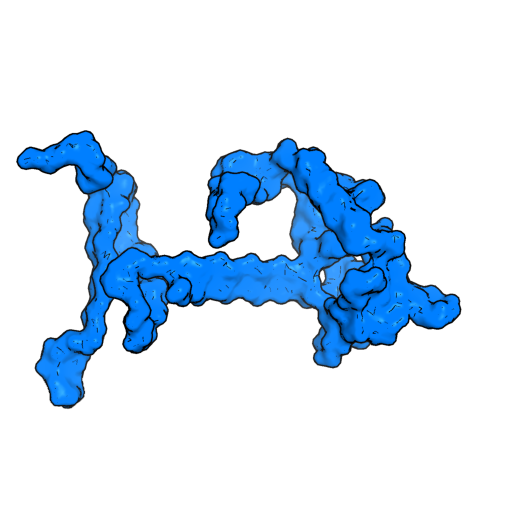 176 GLN A CA 1
ATOM 1458 C C . GLN A 1 176 ? -1.911 6.350 20.888 1.00 89.38 176 GLN A C 1
ATOM 1460 O O . GLN A 1 176 ? -2.896 6.153 21.601 1.00 89.38 176 GLN A O 1
ATOM 1465 N N . LYS A 1 177 ? -1.476 7.594 20.644 1.00 90.75 177 LYS A N 1
ATOM 1466 C CA . LYS A 1 177 ? -2.148 8.782 21.191 1.00 90.75 177 LYS A CA 1
ATOM 1467 C C . LYS A 1 177 ? -3.571 8.880 20.649 1.00 90.75 177 LYS A C 1
ATOM 1469 O O . LYS A 1 177 ? -3.773 9.095 19.457 1.00 90.75 177 LYS A O 1
ATOM 1474 N N . SER A 1 178 ? -4.550 8.840 21.550 1.00 80.06 178 SER A N 1
ATOM 1475 C CA . SER A 1 178 ? -5.984 8.892 21.228 1.00 80.06 178 SER A CA 1
ATOM 1476 C C . SER A 1 178 ? -6.382 10.070 20.327 1.00 80.06 178 SER A C 1
ATOM 1478 O O . SER A 1 178 ? -7.255 9.925 19.474 1.00 80.06 178 SER A O 1
ATOM 1480 N N . GLY A 1 179 ? -5.705 11.219 20.449 1.00 82.94 179 GLY A N 1
ATOM 1481 C CA . GLY A 1 179 ? -5.929 12.391 19.595 1.00 82.94 179 GLY A CA 1
ATOM 1482 C C . GLY A 1 179 ? -5.651 12.162 18.102 1.00 82.94 179 GLY A C 1
ATOM 1483 O O . GLY A 1 179 ? -6.205 12.877 17.271 1.00 82.94 179 GLY A O 1
ATOM 1484 N N . ASN A 1 180 ? -4.854 11.149 17.750 1.00 90.38 180 ASN A N 1
ATOM 1485 C CA . ASN A 1 180 ? -4.550 10.799 16.361 1.00 90.38 180 ASN A CA 1
ATOM 1486 C C . ASN A 1 180 ? -5.586 9.856 15.732 1.00 90.38 180 ASN A C 1
ATOM 1488 O O . ASN A 1 180 ? -5.483 9.579 14.539 1.00 90.38 180 ASN A O 1
ATOM 1492 N N . LYS A 1 181 ? -6.586 9.394 16.507 1.00 94.12 181 LYS A N 1
ATOM 1493 C CA . LYS A 1 181 ? -7.723 8.577 16.037 1.00 94.12 181 LYS A CA 1
ATOM 1494 C C . LYS A 1 181 ? -7.267 7.421 15.136 1.00 94.12 181 LYS A C 1
ATOM 1496 O O . LYS A 1 181 ? -7.810 7.185 14.060 1.00 94.12 181 LYS A O 1
ATOM 1501 N N . ALA A 1 182 ? -6.222 6.710 15.554 1.00 95.12 182 ALA A N 1
ATOM 1502 C CA . ALA A 1 182 ? -5.466 5.813 14.686 1.00 95.12 182 ALA A CA 1
ATOM 1503 C C . ALA A 1 182 ? -6.068 4.401 14.595 1.00 95.12 182 ALA A C 1
ATOM 1505 O O . ALA A 1 182 ? -5.327 3.427 14.469 1.00 95.12 182 ALA A O 1
ATOM 1506 N N . ALA A 1 183 ? -7.395 4.261 14.644 1.00 96.12 183 ALA A N 1
ATOM 1507 C CA . ALA A 1 183 ? -8.049 2.952 14.637 1.00 96.12 183 ALA A CA 1
ATOM 1508 C C . ALA A 1 183 ? -7.669 2.124 13.405 1.00 96.12 183 ALA A C 1
ATOM 1510 O O . ALA A 1 183 ? -7.247 0.980 13.535 1.00 96.12 183 ALA A O 1
ATOM 1511 N N . TYR A 1 184 ? -7.651 2.746 12.223 1.00 96.94 184 TYR A N 1
ATOM 1512 C CA . TYR A 1 184 ? -7.238 2.111 10.967 1.00 96.94 184 TYR A CA 1
ATOM 1513 C C . TYR A 1 184 ? -5.737 1.799 10.853 1.00 96.94 184 TYR A C 1
ATOM 1515 O O . TYR A 1 184 ? -5.318 1.178 9.875 1.00 96.94 184 TYR A O 1
ATOM 1523 N N . SER A 1 185 ? -4.912 2.160 11.844 1.00 97.19 185 SER A N 1
ATOM 1524 C CA . SER A 1 185 ? -3.500 1.748 11.871 1.00 97.19 185 SER A CA 1
ATOM 1525 C C . SER A 1 185 ? -3.331 0.227 11.956 1.00 97.19 185 SER A C 1
ATOM 1527 O O . SER A 1 185 ? -2.273 -0.278 11.578 1.00 97.19 185 SER A O 1
ATOM 1529 N N . TYR A 1 186 ? -4.384 -0.524 12.328 1.00 97.06 186 TYR A N 1
ATOM 1530 C CA . TYR A 1 186 ? -4.379 -1.991 12.293 1.00 97.06 186 TYR A CA 1
ATOM 1531 C C . TYR A 1 186 ? -4.040 -2.559 10.898 1.00 97.06 186 TYR A C 1
ATOM 1533 O O . TYR A 1 186 ? -3.488 -3.657 10.790 1.00 97.06 186 TYR A O 1
ATOM 1541 N N . LEU A 1 187 ? -4.293 -1.795 9.823 1.00 98.00 187 LEU A N 1
ATOM 1542 C CA . LEU A 1 187 ? -3.899 -2.144 8.452 1.00 98.00 187 LEU A CA 1
ATOM 1543 C C . LEU A 1 187 ? -2.379 -2.305 8.293 1.00 98.00 187 LEU A C 1
ATOM 1545 O O . LEU A 1 187 ? -1.928 -3.004 7.392 1.00 98.00 187 LEU A O 1
ATOM 1549 N N . TYR A 1 188 ? -1.591 -1.702 9.179 1.00 97.56 188 TYR A N 1
ATOM 1550 C CA . TYR A 1 188 ? -0.132 -1.765 9.186 1.00 97.56 188 TYR A CA 1
ATOM 1551 C C . TYR A 1 188 ? 0.417 -2.353 10.495 1.00 97.56 188 TYR A C 1
ATOM 1553 O O . TYR A 1 188 ? 1.592 -2.182 10.801 1.00 97.56 188 TYR A O 1
ATOM 1561 N N . TYR A 1 189 ? -0.400 -3.085 11.261 1.00 96.88 189 TYR A N 1
ATOM 1562 C CA . TYR A 1 189 ? -0.034 -3.637 12.579 1.00 96.88 189 TYR A CA 1
ATOM 1563 C C . TYR A 1 189 ? 1.091 -4.687 12.549 1.00 96.88 189 TYR A C 1
ATOM 1565 O O . TYR A 1 189 ? 1.599 -5.080 13.594 1.00 96.88 189 TYR A O 1
ATOM 1573 N N . TYR A 1 190 ? 1.500 -5.132 11.358 1.00 95.94 190 TYR A N 1
ATOM 1574 C CA . TYR A 1 190 ? 2.677 -5.978 11.160 1.00 95.94 190 TYR A CA 1
ATOM 1575 C C . TYR A 1 190 ? 3.991 -5.180 11.197 1.00 95.94 190 TYR A C 1
ATOM 1577 O O . TYR A 1 190 ? 5.067 -5.773 11.262 1.00 95.94 190 TYR A O 1
ATOM 1585 N N . ALA A 1 191 ? 3.930 -3.851 11.070 1.00 97.06 191 ALA A N 1
ATOM 1586 C CA . ALA A 1 191 ? 5.103 -3.000 10.979 1.00 97.06 191 ALA A CA 1
ATOM 1587 C C . ALA A 1 191 ? 5.571 -2.548 12.375 1.00 97.06 191 ALA A C 1
ATOM 1589 O O . ALA A 1 191 ? 4.755 -2.078 13.173 1.00 97.06 191 ALA A O 1
ATOM 1590 N N . PRO A 1 192 ? 6.884 -2.600 12.665 1.00 96.50 192 PRO A N 1
ATOM 1591 C CA . PRO A 1 192 ? 7.415 -2.332 14.005 1.00 96.50 192 PRO A CA 1
ATOM 1592 C C . PRO A 1 192 ? 7.242 -0.874 14.455 1.00 96.50 192 PRO A C 1
ATOM 1594 O O . PRO A 1 192 ? 7.138 -0.608 15.646 1.00 96.50 192 PRO A O 1
ATOM 1597 N N . TYR A 1 193 ? 7.157 0.072 13.514 1.00 96.44 193 TYR A N 1
ATOM 1598 C CA . TYR A 1 193 ? 6.862 1.483 13.795 1.00 96.44 193 TYR A CA 1
ATOM 1599 C C . TYR A 1 193 ? 5.373 1.760 14.075 1.00 96.44 193 TYR A C 1
ATOM 1601 O O . TYR A 1 193 ? 5.016 2.895 14.369 1.00 96.44 193 TYR A O 1
ATOM 1609 N N . ILE A 1 194 ? 4.500 0.752 13.960 1.00 96.19 194 ILE A N 1
ATOM 1610 C CA . ILE A 1 194 ? 3.080 0.812 14.344 1.00 96.19 194 ILE A CA 1
ATOM 1611 C C . ILE A 1 194 ? 2.845 -0.020 15.609 1.00 96.19 194 ILE A C 1
ATOM 1613 O O . ILE A 1 194 ? 2.183 0.428 16.543 1.00 96.19 194 ILE A O 1
ATOM 1617 N N . ASN A 1 195 ? 3.387 -1.240 15.622 1.00 95.19 195 ASN A N 1
ATOM 1618 C CA . ASN A 1 195 ? 3.203 -2.231 16.671 1.00 95.19 195 ASN A CA 1
ATOM 1619 C C . ASN A 1 195 ? 4.555 -2.852 17.063 1.00 95.19 195 ASN A C 1
ATOM 1621 O O . ASN A 1 195 ? 5.021 -3.786 16.403 1.00 95.19 195 ASN A O 1
ATOM 1625 N N . PRO A 1 196 ? 5.181 -2.381 18.152 1.00 93.75 196 PRO A N 1
ATOM 1626 C CA . PRO A 1 196 ? 6.473 -2.896 18.593 1.00 93.75 196 PRO A CA 1
ATOM 1627 C C . PRO A 1 196 ? 6.382 -4.300 19.213 1.00 93.75 196 PRO A C 1
ATOM 1629 O O . PRO A 1 196 ? 7.402 -4.971 19.326 1.00 93.75 196 PRO A O 1
ATOM 1632 N N . SER A 1 197 ? 5.185 -4.772 19.595 1.00 91.62 197 SER A N 1
ATOM 1633 C CA . SER A 1 197 ? 5.011 -6.086 20.239 1.00 91.62 197 SER A CA 1
ATOM 1634 C C . SER A 1 197 ? 5.250 -7.271 19.296 1.00 91.62 197 SER A C 1
ATOM 1636 O O . SER A 1 197 ? 5.451 -8.394 19.754 1.00 91.62 197 SER A O 1
ATOM 1638 N N . GLY A 1 198 ? 5.164 -7.052 17.979 1.00 86.94 198 GLY A N 1
ATOM 1639 C CA . GLY A 1 198 ? 5.253 -8.103 16.962 1.00 86.94 198 GLY A CA 1
ATOM 1640 C C . GLY A 1 198 ? 4.036 -9.039 16.888 1.00 86.94 198 GLY A C 1
ATOM 1641 O O . GLY A 1 198 ? 3.930 -9.826 15.945 1.00 86.94 198 GLY A O 1
ATOM 1642 N N . ASN A 1 199 ? 3.078 -8.954 17.820 1.00 93.50 199 ASN A N 1
ATOM 1643 C CA . ASN A 1 199 ? 1.842 -9.726 17.731 1.00 93.50 199 ASN A CA 1
ATOM 1644 C C . ASN A 1 199 ? 0.880 -9.070 16.736 1.00 93.50 199 ASN A C 1
ATOM 1646 O O . ASN A 1 199 ? 0.251 -8.061 17.037 1.00 93.50 199 ASN A O 1
ATOM 1650 N N . ASN A 1 200 ? 0.732 -9.674 15.559 1.00 95.50 200 ASN A N 1
ATOM 1651 C CA . ASN A 1 200 ? -0.129 -9.149 14.498 1.00 95.50 200 ASN A CA 1
ATOM 1652 C C . ASN A 1 200 ? -1.630 -9.479 14.672 1.00 95.50 200 ASN A C 1
ATOM 1654 O O . ASN A 1 200 ? -2.397 -9.309 13.732 1.00 95.50 200 ASN A O 1
ATOM 1658 N N . ALA A 1 201 ? -2.065 -10.015 15.816 1.00 97.38 201 ALA A N 1
ATOM 1659 C CA . ALA A 1 201 ? -3.493 -10.167 16.099 1.00 97.38 201 ALA A CA 1
ATOM 1660 C C . ALA A 1 201 ? -4.117 -8.802 16.430 1.00 97.38 201 ALA A C 1
ATOM 1662 O O . ALA A 1 201 ? -3.496 -7.989 17.110 1.00 97.38 201 ALA A O 1
ATOM 1663 N N . CYS A 1 202 ? -5.334 -8.558 15.951 1.00 97.69 202 CYS A N 1
ATOM 1664 C CA . CYS A 1 202 ? -6.084 -7.333 16.210 1.00 97.69 202 CYS A CA 1
ATOM 1665 C C . CYS A 1 202 ? -7.373 -7.671 16.958 1.00 97.69 202 CYS A C 1
ATOM 1667 O O . CYS A 1 202 ? -8.104 -8.578 16.553 1.00 97.69 202 CYS A O 1
ATOM 1669 N N . THR A 1 203 ? -7.660 -6.932 18.020 1.00 98.06 203 THR A N 1
ATOM 1670 C CA . THR A 1 203 ? -8.879 -7.091 18.817 1.00 98.06 203 THR A CA 1
ATOM 1671 C C . THR A 1 203 ? -9.951 -6.134 18.307 1.00 98.06 203 THR A C 1
ATOM 1673 O O . THR A 1 203 ? -9.679 -4.957 18.103 1.00 98.06 203 THR A O 1
ATOM 1676 N N . PHE A 1 204 ? -11.163 -6.625 18.072 1.00 98.44 204 PHE A N 1
ATOM 1677 C CA . PHE A 1 204 ? -12.313 -5.834 17.644 1.00 98.44 204 PHE A CA 1
ATOM 1678 C C . PHE A 1 204 ? -13.387 -5.889 18.726 1.00 98.44 204 PHE A C 1
ATOM 1680 O O . PHE A 1 204 ? -14.025 -6.926 18.915 1.00 98.44 204 PHE A O 1
ATOM 1687 N N . ASP A 1 205 ? -13.617 -4.760 19.389 1.00 98.31 205 ASP A N 1
ATOM 1688 C CA . ASP A 1 205 ? -14.758 -4.590 20.284 1.00 98.31 205 ASP A CA 1
ATOM 1689 C C . ASP A 1 205 ? -15.963 -4.219 19.431 1.00 98.31 205 ASP A C 1
ATOM 1691 O O . ASP A 1 205 ? -15.988 -3.143 18.827 1.00 98.31 205 ASP A O 1
ATOM 1695 N N . ILE A 1 206 ? -16.963 -5.094 19.363 1.00 98.12 206 ILE A N 1
ATOM 1696 C CA . ILE A 1 206 ? -18.159 -4.877 18.553 1.00 98.12 206 ILE A CA 1
ATOM 1697 C C . ILE A 1 206 ? -19.438 -4.858 19.382 1.00 98.12 206 ILE A C 1
ATOM 1699 O O . ILE A 1 206 ? -19.548 -5.458 20.453 1.00 98.12 206 IL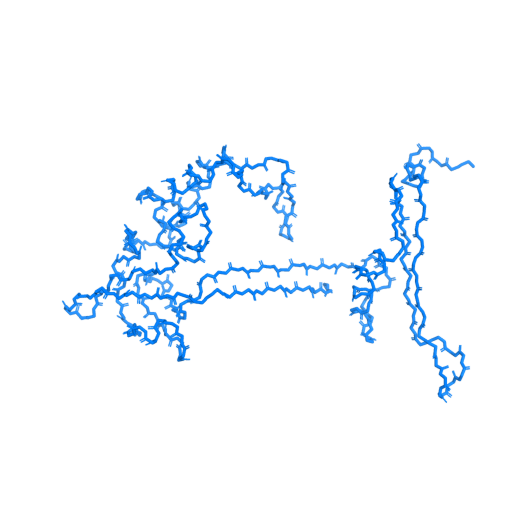E A O 1
ATOM 1703 N N . LYS A 1 207 ? -20.457 -4.225 18.810 1.00 97.94 207 LYS A N 1
ATOM 1704 C CA . LYS A 1 207 ? -21.836 -4.254 19.268 1.00 97.94 207 LYS A CA 1
ATOM 1705 C C . LYS A 1 207 ? -22.738 -4.819 18.173 1.00 97.94 207 LYS A C 1
ATOM 1707 O O . LYS A 1 207 ? -22.849 -4.252 17.086 1.00 97.94 207 LYS A O 1
ATOM 1712 N N . ARG A 1 208 ? -23.441 -5.905 18.500 1.00 96.38 208 ARG A N 1
ATOM 1713 C CA . ARG A 1 208 ? -24.464 -6.545 17.659 1.00 96.38 208 ARG A CA 1
ATOM 1714 C C . ARG A 1 208 ? -25.815 -6.436 18.360 1.00 96.38 208 ARG A C 1
ATOM 1716 O O . ARG A 1 208 ? -26.108 -7.158 19.315 1.00 96.38 208 ARG A O 1
ATOM 1723 N N . GLY A 1 209 ? -26.636 -5.480 17.929 1.00 93.56 209 GLY A N 1
ATOM 1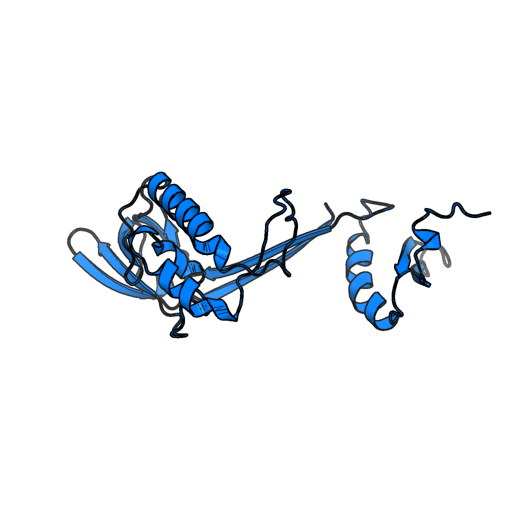724 C CA . GLY A 1 209 ? -27.870 -5.132 18.638 1.00 93.56 209 GLY A CA 1
ATOM 1725 C C . GLY A 1 209 ? -27.571 -4.582 20.037 1.00 93.56 209 GLY A C 1
ATOM 1726 O O . GLY A 1 209 ? -26.989 -3.507 20.167 1.00 93.56 209 GLY A O 1
ATOM 1727 N N . LYS A 1 210 ? -27.967 -5.305 21.092 1.00 93.56 210 LYS A N 1
ATOM 1728 C CA . LYS A 1 210 ? -27.663 -4.942 22.492 1.00 93.56 210 LYS A CA 1
ATOM 1729 C C . LYS A 1 210 ? -26.412 -5.634 23.048 1.00 93.56 210 LYS A C 1
ATOM 1731 O O . LYS A 1 210 ? -25.922 -5.217 24.093 1.00 93.56 210 LYS A O 1
ATOM 1736 N N . ASN A 1 211 ? -25.894 -6.650 22.359 1.00 95.94 211 ASN A N 1
ATOM 1737 C CA . ASN A 1 211 ? -24.788 -7.464 22.850 1.00 95.94 211 ASN A CA 1
ATOM 1738 C C . ASN A 1 211 ? -23.452 -6.826 22.482 1.00 95.94 211 ASN A C 1
ATOM 1740 O O . ASN A 1 211 ? -23.269 -6.406 21.339 1.00 95.94 211 ASN A O 1
ATOM 1744 N N . LYS A 1 212 ? -22.528 -6.789 23.444 1.00 97.19 212 LYS A N 1
ATOM 1745 C CA . LYS A 1 212 ? -21.132 -6.398 23.236 1.00 97.19 212 LYS A CA 1
ATOM 1746 C C . LYS A 1 212 ? -20.257 -7.639 23.232 1.00 97.19 212 LYS A C 1
ATOM 1748 O O . LYS A 1 212 ? -20.484 -8.540 24.038 1.00 97.19 212 LYS A O 1
ATOM 1753 N N . MET A 1 213 ? -19.303 -7.697 22.313 1.00 97.00 213 MET A N 1
ATOM 1754 C CA . MET A 1 213 ? -18.413 -8.841 22.142 1.00 97.00 213 MET A CA 1
ATOM 1755 C C . MET A 1 213 ? -17.019 -8.352 21.776 1.00 97.00 213 MET A C 1
ATOM 1757 O O . MET A 1 213 ? -16.881 -7.400 21.014 1.00 97.00 213 MET A O 1
ATOM 1761 N N . GLU A 1 214 ? -16.009 -9.045 22.283 1.00 98.06 214 GLU A N 1
ATOM 1762 C CA . GLU A 1 214 ? -14.624 -8.887 21.859 1.00 98.06 214 GLU A CA 1
ATOM 1763 C C . GLU A 1 214 ? -14.297 -10.013 20.870 1.00 98.06 214 GLU A C 1
ATOM 1765 O O . GLU A 1 214 ? -14.536 -11.190 21.158 1.00 98.06 214 GLU A O 1
ATOM 1770 N N . ILE A 1 215 ? -13.799 -9.665 19.684 1.00 98.06 215 ILE A N 1
ATOM 1771 C CA . ILE A 1 215 ? -13.431 -10.626 18.640 1.00 98.06 215 ILE A CA 1
ATOM 1772 C C . ILE A 1 215 ? -11.978 -10.401 18.241 1.00 98.06 215 ILE A C 1
ATOM 1774 O O . ILE A 1 215 ? -11.613 -9.348 17.725 1.00 98.06 215 ILE A O 1
ATOM 1778 N N . ILE A 1 216 ? -11.146 -11.423 18.421 1.00 98.38 216 ILE A N 1
ATOM 1779 C CA . ILE A 1 216 ? -9.746 -11.389 17.999 1.00 98.38 216 ILE A CA 1
ATOM 1780 C C . ILE A 1 216 ? -9.648 -11.900 16.562 1.00 98.38 216 ILE A C 1
ATOM 1782 O O . ILE A 1 216 ? -10.007 -13.038 16.260 1.00 98.38 216 ILE A O 1
ATOM 1786 N N . VAL A 1 217 ? -9.110 -11.070 15.672 1.00 98.50 217 VAL A N 1
ATOM 1787 C CA . VAL A 1 217 ? -8.867 -11.404 14.267 1.00 98.50 217 VAL A CA 1
ATOM 1788 C C . VAL A 1 217 ? -7.367 -11.409 14.021 1.00 98.50 217 VAL A C 1
ATOM 1790 O O . VAL A 1 217 ? -6.689 -10.414 14.265 1.00 98.50 217 VAL A O 1
ATOM 1793 N N . ARG A 1 218 ? -6.830 -12.508 13.485 1.00 98.06 218 ARG A N 1
ATOM 1794 C CA . ARG A 1 218 ? -5.457 -12.547 12.964 1.00 98.06 218 ARG A CA 1
ATOM 1795 C C . ARG A 1 218 ? -5.492 -12.270 11.456 1.00 98.06 218 ARG A C 1
ATOM 1797 O O . ARG A 1 218 ? -5.910 -13.154 10.710 1.00 98.06 218 ARG A O 1
ATOM 1804 N N . PRO A 1 219 ? -5.094 -11.075 10.982 1.00 98.12 219 PRO A N 1
ATOM 1805 C CA . PRO A 1 219 ? -5.151 -10.741 9.565 1.00 98.12 219 PRO A CA 1
ATOM 1806 C C . PRO A 1 219 ? -4.142 -11.556 8.749 1.00 98.12 219 PRO A C 1
ATOM 1808 O O . PRO A 1 219 ? -3.093 -11.965 9.252 1.00 98.12 219 PRO A O 1
ATOM 1811 N N . THR A 1 220 ? -4.415 -11.714 7.456 1.00 97.75 220 THR A N 1
ATOM 1812 C CA . THR A 1 220 ? -3.411 -12.170 6.482 1.00 97.75 220 THR A CA 1
ATOM 1813 C C . THR A 1 220 ? -2.734 -10.959 5.851 1.00 97.75 220 THR A C 1
ATOM 1815 O O . THR A 1 220 ? -3.419 -10.005 5.486 1.00 97.75 220 THR A O 1
ATOM 1818 N N . ILE A 1 221 ? -1.417 -10.985 5.660 1.00 97.56 221 ILE A N 1
ATOM 1819 C CA . ILE A 1 221 ? -0.716 -9.890 4.978 1.00 97.56 221 ILE A CA 1
ATOM 1820 C C . ILE A 1 221 ? -0.918 -10.046 3.468 1.00 97.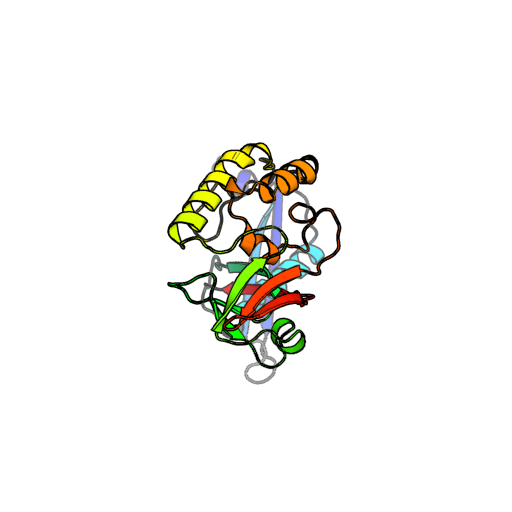56 221 ILE A C 1
ATOM 1822 O O . ILE A 1 221 ? -0.426 -11.003 2.872 1.00 97.56 221 ILE A O 1
ATOM 1826 N N . ARG A 1 222 ? -1.610 -9.093 2.838 1.00 96.94 222 ARG A N 1
ATOM 1827 C CA . ARG A 1 222 ? -1.715 -9.016 1.376 1.00 96.94 222 ARG A CA 1
ATOM 1828 C C . ARG A 1 222 ? -0.634 -8.097 0.831 1.00 96.94 222 ARG A C 1
ATOM 1830 O O . ARG A 1 222 ? -0.426 -7.006 1.356 1.00 96.94 222 ARG A O 1
ATOM 1837 N N . ARG A 1 223 ? 0.038 -8.549 -0.227 1.00 96.62 223 ARG A N 1
ATOM 1838 C CA . ARG A 1 223 ? 1.080 -7.817 -0.955 1.00 96.62 223 ARG A CA 1
ATOM 1839 C C . ARG A 1 223 ? 0.721 -7.800 -2.431 1.00 96.62 223 ARG A C 1
ATOM 1841 O O . ARG A 1 223 ? 0.415 -8.846 -2.992 1.00 96.62 223 ARG A O 1
ATOM 1848 N N . SER A 1 224 ? 0.778 -6.630 -3.048 1.00 94.44 224 SER A N 1
ATOM 1849 C CA . SER A 1 224 ? 0.644 -6.469 -4.493 1.00 94.44 224 SER A CA 1
ATOM 1850 C C . SER A 1 224 ? 1.743 -5.550 -4.998 1.00 94.44 224 SER A C 1
ATOM 1852 O O . SER A 1 224 ? 1.940 -4.469 -4.439 1.00 94.44 224 SER A O 1
ATOM 1854 N N . VAL A 1 225 ? 2.424 -5.973 -6.058 1.00 94.44 225 VAL A N 1
ATOM 1855 C CA . VAL A 1 225 ? 3.323 -5.137 -6.851 1.00 94.44 225 VAL A CA 1
ATOM 1856 C C . VAL A 1 225 ? 2.822 -5.202 -8.283 1.00 94.44 225 VAL A C 1
ATOM 1858 O O . VAL A 1 225 ? 2.658 -6.288 -8.833 1.00 94.44 225 VAL A O 1
ATOM 1861 N N . THR A 1 226 ? 2.557 -4.044 -8.867 1.00 94.62 226 THR A N 1
ATOM 1862 C CA . THR A 1 226 ? 2.173 -3.910 -10.268 1.00 94.62 226 THR A CA 1
ATOM 1863 C C . THR A 1 226 ? 3.180 -2.999 -10.937 1.00 94.62 226 THR A C 1
ATOM 1865 O O . THR A 1 226 ? 3.425 -1.894 -10.456 1.00 94.62 226 THR A O 1
ATOM 1868 N N . VAL A 1 227 ? 3.756 -3.472 -12.036 1.00 94.56 227 VAL A N 1
ATOM 1869 C CA . VAL A 1 227 ? 4.588 -2.677 -12.936 1.00 94.56 227 VAL A CA 1
ATOM 1870 C C . VAL A 1 227 ? 3.808 -2.565 -14.234 1.00 94.56 227 VAL A C 1
ATOM 1872 O O . VAL A 1 227 ? 3.449 -3.583 -14.822 1.00 94.56 227 VAL A O 1
ATOM 1875 N N . GLU A 1 228 ? 3.484 -1.342 -14.640 1.00 94.19 228 GLU A N 1
ATOM 1876 C CA . GLU A 1 228 ? 2.695 -1.065 -15.840 1.00 94.19 228 GLU A CA 1
ATOM 1877 C C . GLU A 1 228 ? 3.441 -0.103 -16.769 1.00 94.19 228 GLU A C 1
ATOM 1879 O O . GLU A 1 228 ? 4.051 0.868 -16.314 1.00 94.19 228 GLU A O 1
ATOM 1884 N N . VAL A 1 229 ? 3.379 -0.376 -18.074 1.00 93.25 229 VAL A N 1
ATOM 1885 C CA . VAL A 1 229 ? 3.734 0.593 -19.118 1.00 93.25 229 VAL A CA 1
ATOM 1886 C C . VAL A 1 229 ? 2.547 1.546 -19.260 1.00 93.25 229 VAL A C 1
ATOM 1888 O O . VAL A 1 229 ? 1.426 1.061 -19.472 1.00 93.25 229 VAL A O 1
ATOM 1891 N N . LYS A 1 230 ? 2.783 2.858 -19.100 1.00 86.50 230 LYS A N 1
ATOM 1892 C CA . LYS A 1 230 ? 1.711 3.872 -19.120 1.00 86.50 230 LYS A CA 1
ATOM 1893 C C . LYS A 1 230 ? 0.947 3.947 -20.453 1.00 86.50 230 LYS A C 1
ATOM 1895 O O . LYS A 1 230 ? 1.294 3.241 -21.430 1.00 86.50 230 LYS A O 1
#

Organism: NCBI:txid537006

Secondary structure (DSSP, 8-state):
---TTSHHHH-SEEEEEEEEEE-SSSSTT-EEEEEEEEEEESS---HHHHHHHHHHHHHTTSS----SSS--EEEEEEEEEE--EEE-SS-TTBEEEE-TTSHHHHHT--TT-EEEEETTEE----HHHHHHHHHHHHHHHGGGB-GGG-B--TT--TTB-PBPGGGHHHHHHHHH-GGG--GGGGGGTTSTTT-TT----EEEEEEETTEEEEEEE--EEEEEEEEEE-